Protein AF-A0A354BB85-F1 (afdb_monomer_lite)

Foldseek 3Di:
DDDDDDDDDDDDDDDDDPPDPDDDDDDDDDDDDDDDDDDDDDDDDDDDDDDDDDDDDDDDDDDDDDDDDPPPDDDDFFKWKWKAWQQFTQFIADSPDTDGQQADQHPDAFQQKWFWDDLQGGPDIFTWHHWDAPPVRGGTGIHRVFDAPDPVGDITMTISIPDDPPPKRKDWDDQQPVVVQVVVQVVCVVVVAHDNGWGWPTWIWIPPPPPPWIKIKTWTWDAPVPDDVDRDANTKTWIKIWTDDPPDIDIDTPDMDGD

Structure (mmCIF, N/CA/C/O backbone):
data_AF-A0A354BB85-F1
#
_entry.id   AF-A0A354BB85-F1
#
loop_
_atom_site.group_PDB
_atom_site.id
_atom_site.type_symbol
_atom_site.label_atom_id
_atom_site.label_alt_id
_atom_site.label_comp_id
_atom_site.label_asym_id
_atom_site.label_entity_id
_atom_site.label_seq_id
_atom_site.pdbx_PDB_ins_code
_atom_site.Cartn_x
_atom_site.Cartn_y
_atom_site.Cartn_z
_atom_site.occupancy
_atom_site.B_iso_or_equiv
_atom_site.auth_seq_id
_atom_site.auth_comp_id
_atom_site.auth_asym_id
_atom_site.auth_atom_id
_atom_site.pdbx_PDB_model_num
ATOM 1 N N . MET A 1 1 ? 35.545 40.202 39.729 1.00 35.06 1 MET A N 1
ATOM 2 C CA . MET A 1 1 ? 36.254 39.098 39.043 1.00 35.06 1 MET A CA 1
ATOM 3 C C . MET A 1 1 ? 35.224 37.993 38.850 1.00 35.06 1 MET A C 1
ATOM 5 O O . MET A 1 1 ? 34.720 37.558 39.867 1.00 35.06 1 MET A O 1
ATOM 9 N N . ASN A 1 2 ? 34.720 37.560 37.693 1.00 38.78 2 ASN A N 1
ATOM 10 C CA . ASN A 1 2 ? 34.918 37.749 36.244 1.00 38.78 2 ASN A CA 1
ATOM 11 C C . ASN A 1 2 ? 33.501 37.551 35.633 1.00 38.78 2 ASN A C 1
ATOM 13 O O . ASN A 1 2 ? 32.771 36.707 36.132 1.00 38.78 2 ASN A O 1
ATOM 17 N N . ARG A 1 3 ? 32.917 38.395 34.769 1.00 34.75 3 ARG A N 1
ATOM 18 C CA . ARG A 1 3 ? 33.207 38.691 33.348 1.00 34.75 3 ARG A CA 1
ATOM 19 C C . ARG A 1 3 ? 33.304 37.443 32.444 1.00 34.75 3 ARG A C 1
ATOM 21 O O . ARG A 1 3 ? 34.229 36.667 32.632 1.00 34.75 3 ARG A O 1
ATOM 28 N N . ILE A 1 4 ? 32.455 37.435 31.394 1.00 40.41 4 ILE A N 1
ATOM 29 C CA . ILE A 1 4 ? 32.511 36.660 30.120 1.00 40.41 4 ILE A CA 1
ATOM 30 C C . ILE A 1 4 ? 31.794 35.295 30.236 1.00 40.41 4 ILE A C 1
ATOM 32 O O . ILE A 1 4 ? 32.140 34.520 31.112 1.00 40.41 4 ILE A O 1
ATOM 36 N N . THR A 1 5 ? 30.683 35.001 29.536 1.00 44.94 5 THR A N 1
ATOM 37 C CA . THR A 1 5 ? 30.446 34.923 28.066 1.00 44.94 5 THR A CA 1
ATOM 38 C C . THR A 1 5 ? 28.916 35.029 27.828 1.00 44.94 5 THR A C 1
ATOM 40 O O . THR A 1 5 ? 28.182 34.271 28.445 1.00 44.94 5 THR A O 1
ATOM 43 N N . ARG A 1 6 ? 28.278 36.033 27.203 1.00 38.72 6 ARG A N 1
ATOM 44 C CA . ARG A 1 6 ? 28.301 36.615 25.841 1.00 38.72 6 ARG A CA 1
ATOM 45 C C . ARG A 1 6 ? 27.780 35.689 24.717 1.00 38.72 6 ARG A C 1
ATOM 47 O O . ARG A 1 6 ? 28.510 34.800 24.313 1.00 38.72 6 ARG A O 1
ATOM 54 N N . LEU A 1 7 ? 26.648 36.113 24.115 1.00 32.16 7 LEU A N 1
ATOM 55 C CA . LEU A 1 7 ? 26.296 36.013 22.676 1.00 32.16 7 LEU A CA 1
ATOM 56 C C . LEU A 1 7 ? 25.872 34.596 22.187 1.00 32.16 7 LEU A C 1
ATOM 58 O O . LEU A 1 7 ? 26.518 33.628 22.537 1.00 32.16 7 LEU A O 1
ATOM 62 N N . LEU A 1 8 ? 24.807 34.346 21.415 1.00 33.59 8 LEU A N 1
ATOM 63 C CA . LEU A 1 8 ? 24.173 35.068 20.306 1.00 33.59 8 LEU A CA 1
ATOM 64 C C . LEU A 1 8 ? 22.683 34.663 20.213 1.00 33.59 8 LEU A C 1
ATOM 66 O O . LEU A 1 8 ? 22.367 33.478 20.208 1.00 33.59 8 LEU A O 1
ATOM 70 N N . VAL A 1 9 ? 21.790 35.639 20.044 1.00 38.59 9 VAL A N 1
ATOM 71 C CA . VAL A 1 9 ? 20.479 35.438 19.410 1.00 38.59 9 VAL A CA 1
ATOM 72 C C . VAL A 1 9 ? 20.711 35.621 17.912 1.00 38.59 9 VAL A C 1
ATOM 74 O O . VAL A 1 9 ? 21.082 36.714 17.488 1.00 38.59 9 VAL A O 1
ATOM 77 N N . LEU A 1 10 ? 20.553 34.556 17.128 1.00 33.22 10 LEU A N 1
ATOM 78 C CA . LEU A 1 10 ? 20.581 34.601 15.666 1.00 33.22 10 LEU A CA 1
ATOM 79 C C . LEU A 1 10 ? 19.189 34.202 15.178 1.00 33.22 10 LEU A C 1
ATOM 81 O O . LEU A 1 10 ? 18.815 33.035 15.174 1.00 33.22 10 LEU A O 1
ATOM 85 N N . ILE A 1 11 ? 18.408 35.228 14.851 1.00 39.31 11 ILE A N 1
ATOM 86 C CA . ILE A 1 11 ? 17.180 35.122 14.073 1.00 39.31 11 ILE A CA 1
ATOM 87 C C . ILE A 1 11 ? 17.632 34.861 12.639 1.00 39.31 11 ILE A C 1
ATOM 89 O O . ILE A 1 11 ? 18.139 35.769 11.980 1.00 39.31 11 ILE A O 1
ATOM 93 N N . THR A 1 12 ? 17.481 33.629 12.170 1.00 36.62 12 THR A N 1
ATOM 94 C CA . THR A 1 12 ? 17.672 33.297 10.758 1.00 36.62 12 THR A CA 1
ATOM 95 C C . THR A 1 12 ? 16.293 33.146 10.136 1.00 36.62 12 THR A C 1
ATOM 97 O O . THR A 1 12 ? 15.597 32.161 10.362 1.00 36.62 12 THR A O 1
ATOM 100 N N . ALA A 1 13 ? 15.882 34.166 9.384 1.00 36.69 13 ALA A N 1
ATOM 101 C CA . ALA A 1 13 ? 14.760 34.074 8.466 1.00 36.69 13 ALA A CA 1
ATOM 102 C C . ALA A 1 13 ? 15.142 33.094 7.349 1.00 36.69 13 ALA A C 1
ATOM 104 O O . ALA A 1 13 ? 16.046 33.373 6.561 1.00 36.69 13 ALA A O 1
ATOM 105 N N . LEU A 1 14 ? 14.483 31.937 7.309 1.00 30.58 14 LEU A N 1
ATOM 106 C CA . LEU A 1 14 ? 14.607 30.985 6.214 1.00 30.58 14 LEU A CA 1
ATOM 107 C C . LEU A 1 14 ? 13.545 31.345 5.170 1.00 30.58 14 LEU A C 1
ATOM 109 O O . LEU A 1 14 ? 12.368 31.031 5.322 1.00 30.58 14 LEU A O 1
ATOM 113 N N . ALA A 1 15 ? 13.962 32.083 4.143 1.00 36.88 15 ALA A N 1
ATOM 114 C CA . ALA A 1 15 ? 13.154 32.312 2.956 1.00 36.88 15 ALA A CA 1
ATOM 115 C C . ALA A 1 15 ? 13.129 31.016 2.133 1.00 36.88 15 ALA A C 1
ATOM 117 O O . ALA A 1 15 ? 14.158 30.579 1.618 1.00 36.88 15 ALA A O 1
ATOM 118 N N . VAL A 1 16 ? 11.953 30.397 2.042 1.00 35.41 16 VAL A N 1
ATOM 119 C CA . VAL A 1 16 ? 11.686 29.258 1.161 1.00 35.41 16 VAL A CA 1
ATOM 120 C C . VAL A 1 16 ? 11.661 29.777 -0.277 1.00 35.41 16 VAL A C 1
ATOM 122 O O . VAL A 1 16 ? 10.725 30.458 -0.690 1.00 35.41 16 VAL A O 1
ATOM 125 N N . LEU A 1 17 ? 12.719 29.486 -1.031 1.00 36.84 17 LEU A N 1
ATOM 126 C CA . LEU A 1 17 ? 12.731 29.586 -2.487 1.00 36.84 17 LEU A CA 1
ATOM 127 C C . LEU A 1 17 ? 12.095 28.308 -3.038 1.00 36.84 17 LEU A C 1
ATOM 129 O O . LEU A 1 17 ? 12.739 27.265 -3.103 1.00 36.84 17 LEU A O 1
ATOM 133 N N . ALA A 1 18 ? 10.823 28.393 -3.416 1.00 38.19 18 ALA A N 1
ATOM 134 C CA . ALA A 1 18 ? 10.199 27.414 -4.291 1.00 38.19 18 ALA A CA 1
ATOM 135 C C . ALA A 1 18 ? 10.746 27.630 -5.711 1.00 38.19 18 ALA A C 1
ATOM 137 O O . ALA A 1 18 ? 10.302 28.528 -6.425 1.00 38.19 18 ALA A O 1
ATOM 138 N N . SER A 1 19 ? 11.743 26.843 -6.117 1.00 42.84 19 SER A N 1
ATOM 139 C CA . SER A 1 19 ? 12.089 26.697 -7.531 1.00 42.84 19 SER A CA 1
ATOM 140 C C . SER A 1 19 ? 11.165 25.646 -8.133 1.00 42.84 19 SER A C 1
ATOM 142 O O . SER A 1 19 ? 11.405 24.446 -8.014 1.00 42.84 19 SER A O 1
ATOM 144 N N . ALA A 1 20 ? 10.080 26.117 -8.740 1.00 35.91 20 ALA A N 1
ATOM 145 C CA . ALA A 1 20 ? 9.260 25.321 -9.632 1.00 35.91 20 ALA A CA 1
ATOM 146 C C . ALA A 1 20 ? 10.115 24.881 -10.830 1.00 35.91 20 ALA A C 1
ATOM 148 O O . ALA A 1 20 ? 10.635 25.723 -11.563 1.00 35.91 20 ALA A O 1
ATOM 149 N N . CYS A 1 21 ? 10.254 23.572 -11.037 1.00 42.91 21 CYS A N 1
ATOM 150 C CA . CYS A 1 21 ? 10.667 23.029 -12.325 1.00 42.91 21 CYS A CA 1
ATOM 151 C C . CYS A 1 21 ? 9.421 23.040 -13.227 1.00 42.91 21 CYS A C 1
ATOM 153 O O . CYS A 1 21 ? 8.739 22.035 -13.388 1.00 42.91 21 CYS A O 1
ATOM 155 N N . GLY A 1 22 ? 9.045 24.234 -13.691 1.00 32.56 22 GLY A N 1
ATOM 156 C CA . GLY A 1 22 ? 7.988 24.440 -14.676 1.00 32.56 22 GLY A CA 1
ATOM 157 C C . GLY A 1 22 ? 8.633 24.674 -16.033 1.00 32.56 22 GLY A C 1
ATOM 158 O O . GLY A 1 22 ? 9.234 25.726 -16.250 1.00 32.56 22 GLY A O 1
ATOM 159 N N . GLY A 1 23 ? 8.550 23.684 -16.921 1.00 32.47 23 GLY A N 1
ATOM 160 C CA . GLY A 1 23 ? 8.847 23.874 -18.337 1.00 32.47 23 GLY A CA 1
ATOM 161 C C . GLY A 1 23 ? 7.828 24.846 -18.923 1.00 32.47 23 GLY A C 1
ATOM 162 O O . GLY A 1 23 ? 6.628 24.642 -18.771 1.00 32.47 23 GLY A O 1
ATOM 163 N N . ALA A 1 24 ? 8.321 25.932 -19.511 1.00 35.44 24 ALA A N 1
ATOM 164 C CA . ALA A 1 24 ? 7.504 26.943 -20.157 1.00 35.44 24 ALA A CA 1
ATOM 165 C C . ALA A 1 24 ? 6.990 26.437 -21.511 1.00 35.44 24 ALA A C 1
ATOM 167 O O . ALA A 1 24 ? 7.766 25.936 -22.327 1.00 35.44 24 ALA A O 1
ATOM 168 N N . ASP A 1 25 ? 5.689 26.623 -21.718 1.00 42.34 25 ASP A N 1
ATOM 169 C CA . ASP A 1 25 ? 5.041 26.702 -23.021 1.00 42.34 25 ASP A CA 1
ATOM 170 C C . ASP A 1 25 ? 5.694 27.796 -23.880 1.00 42.34 25 ASP A C 1
ATOM 172 O O . ASP A 1 25 ? 6.038 28.861 -23.359 1.00 42.34 25 ASP A O 1
ATOM 176 N N . ASP A 1 26 ? 5.787 27.579 -25.197 1.00 36.28 26 ASP A N 1
ATOM 177 C CA . ASP A 1 26 ? 5.736 28.704 -26.129 1.00 36.28 26 ASP A CA 1
ATOM 178 C C . ASP A 1 26 ? 4.981 28.374 -27.429 1.00 36.28 26 ASP A C 1
ATOM 180 O O . ASP A 1 26 ? 5.063 27.284 -27.996 1.00 36.28 26 ASP A O 1
ATOM 184 N N . GLU A 1 27 ? 4.212 29.391 -27.795 1.00 35.22 27 GLU A N 1
ATOM 185 C CA . GLU A 1 27 ? 3.185 29.655 -28.802 1.00 35.22 27 GLU A CA 1
ATOM 186 C C . GLU A 1 27 ? 2.920 28.762 -30.033 1.00 35.22 27 GLU A C 1
ATOM 188 O O . GLU A 1 27 ? 3.777 28.402 -30.840 1.00 35.22 27 GLU A O 1
ATOM 193 N N . ALA A 1 28 ? 1.612 28.612 -30.270 1.00 34.69 28 ALA A N 1
ATOM 194 C CA . ALA A 1 28 ? 0.978 28.357 -31.558 1.00 34.69 28 ALA A CA 1
ATOM 195 C C . ALA A 1 28 ? 0.825 29.645 -32.396 1.00 34.69 28 ALA A C 1
ATOM 197 O O . ALA A 1 28 ? 0.457 30.678 -31.846 1.00 34.69 28 ALA A O 1
ATOM 198 N N . ALA A 1 29 ? 0.932 29.548 -33.731 1.00 31.11 29 ALA A N 1
ATOM 199 C CA . ALA A 1 29 ? 0.141 30.366 -34.667 1.00 31.11 29 ALA A CA 1
ATOM 200 C C . ALA A 1 29 ? 0.111 29.781 -36.103 1.00 31.11 29 ALA A C 1
ATOM 202 O O . ALA A 1 29 ? 1.151 29.647 -36.740 1.00 31.11 29 ALA A O 1
ATOM 203 N N . GLU A 1 30 ? -1.114 29.429 -36.537 1.00 32.22 30 GLU A N 1
ATOM 204 C CA . GLU A 1 30 ? -1.796 29.529 -37.859 1.00 32.22 30 GLU A CA 1
ATOM 205 C C . GLU A 1 30 ? -0.996 29.737 -39.167 1.00 32.22 30 GLU A C 1
ATOM 207 O O . GLU A 1 30 ? -0.004 30.449 -39.190 1.00 32.22 30 GLU A O 1
ATOM 212 N N . ALA A 1 31 ? -1.402 29.351 -40.388 1.00 32.06 31 ALA A N 1
ATOM 213 C CA . ALA A 1 31 ? -2.477 28.612 -41.100 1.00 32.06 31 ALA A CA 1
ATOM 214 C C . ALA A 1 31 ? -2.036 28.657 -42.618 1.00 32.06 31 ALA A C 1
ATOM 216 O O . ALA A 1 31 ? -0.908 29.101 -42.857 1.00 32.06 31 ALA A O 1
ATOM 217 N N . PRO A 1 32 ? -2.809 28.335 -43.694 1.00 41.41 32 PRO A N 1
ATOM 218 C CA . PRO A 1 32 ? -4.157 27.772 -43.821 1.00 41.41 32 PRO A CA 1
ATOM 219 C C . PRO A 1 32 ? -4.306 26.614 -44.851 1.00 41.41 32 PRO A C 1
ATOM 221 O O . PRO A 1 32 ? -3.377 26.194 -45.536 1.00 41.41 32 PRO A O 1
ATOM 224 N N . SER A 1 33 ? -5.547 26.122 -44.946 1.00 40.78 33 SER A N 1
ATOM 225 C CA . SER A 1 33 ? -6.087 25.116 -45.876 1.00 40.78 33 SER A CA 1
ATOM 226 C C . SER A 1 33 ? -6.190 25.562 -47.344 1.00 40.78 33 SER A C 1
ATOM 228 O O . SER A 1 33 ? -6.361 26.744 -47.615 1.00 40.78 33 SER A O 1
ATOM 230 N N . THR A 1 34 ? -6.229 24.594 -48.270 1.00 32.81 34 THR A N 1
ATOM 231 C CA . THR A 1 34 ? -7.061 24.554 -49.504 1.00 32.81 34 THR A CA 1
ATOM 232 C C . THR A 1 34 ? -7.075 23.097 -50.021 1.00 32.81 34 THR A C 1
ATOM 234 O O . THR A 1 34 ? -6.038 22.444 -49.996 1.00 32.81 34 THR A O 1
ATOM 237 N N . THR A 1 35 ? -8.249 22.463 -50.183 1.00 35.91 35 THR A N 1
ATOM 238 C CA . THR A 1 35 ? -8.997 22.282 -51.461 1.00 35.91 35 THR A CA 1
ATOM 239 C C . THR A 1 35 ? -8.254 21.312 -52.400 1.00 35.91 35 THR A C 1
ATOM 241 O O . THR A 1 35 ? -7.109 21.560 -52.733 1.00 35.91 35 THR A O 1
ATOM 244 N N . GLU A 1 36 ? -8.774 20.154 -52.821 1.00 36.69 36 GLU A N 1
ATOM 245 C CA . GLU A 1 36 ? -9.995 19.957 -53.611 1.00 36.69 36 GLU A CA 1
ATOM 246 C C . GLU A 1 36 ? -10.345 18.451 -53.698 1.00 36.69 36 GLU A C 1
ATOM 248 O O . GLU A 1 36 ? -9.457 17.598 -53.722 1.00 36.69 36 GLU A O 1
ATOM 253 N N . ALA A 1 37 ? -11.639 18.128 -53.778 1.00 42.62 37 ALA A N 1
ATOM 254 C CA . ALA A 1 37 ? -12.137 16.828 -54.234 1.00 42.62 37 ALA A CA 1
ATOM 255 C C . ALA A 1 37 ? -12.114 16.758 -55.775 1.00 42.62 37 ALA A C 1
ATOM 257 O O . ALA A 1 37 ? -12.089 17.796 -56.436 1.00 42.62 37 ALA A O 1
ATOM 258 N N . PRO A 1 38 ? -12.273 15.562 -56.365 1.00 44.50 38 PRO A N 1
ATOM 259 C CA . PRO A 1 38 ? -13.430 15.446 -57.249 1.00 44.50 38 PRO A CA 1
ATOM 260 C C . PRO A 1 38 ? -14.230 14.150 -57.070 1.00 44.50 38 PRO A C 1
ATOM 262 O O . PRO A 1 38 ? -13.738 13.106 -56.649 1.00 44.50 38 PRO A O 1
ATOM 265 N N . VAL A 1 39 ? -15.503 14.291 -57.423 1.00 38.19 39 VAL A N 1
ATOM 266 C CA . VAL A 1 39 ? -16.573 13.294 -57.529 1.00 38.19 39 VAL A CA 1
ATOM 267 C C . VAL A 1 39 ? -16.749 12.816 -58.979 1.00 38.19 39 VAL A C 1
ATOM 269 O O . VAL A 1 39 ? -16.285 13.486 -59.901 1.00 38.19 39 VAL A O 1
ATOM 272 N N . ALA A 1 40 ? -17.559 11.751 -59.111 1.00 36.69 40 ALA A N 1
ATOM 273 C CA . ALA A 1 40 ? -18.269 11.209 -60.288 1.00 36.69 40 ALA A CA 1
ATOM 274 C C . ALA A 1 40 ? -17.580 10.007 -60.971 1.00 36.69 40 ALA A C 1
ATOM 276 O O . ALA A 1 40 ? -16.368 10.007 -61.140 1.00 36.69 40 ALA A O 1
ATOM 277 N N . SER A 1 41 ? -18.262 8.957 -61.440 1.00 38.78 41 SER A N 1
ATOM 278 C CA . SER A 1 41 ? -19.679 8.552 -61.414 1.00 38.78 41 SER A CA 1
ATOM 279 C C . SER A 1 41 ? -19.785 7.112 -61.959 1.00 38.78 41 SER A C 1
ATOM 281 O O . SER A 1 41 ? -19.001 6.744 -62.828 1.00 38.78 41 SER A O 1
ATOM 283 N N . ASP A 1 42 ? -20.754 6.358 -61.431 1.00 39.53 42 ASP A N 1
ATOM 284 C CA . ASP A 1 42 ? -21.694 5.400 -62.057 1.00 39.53 42 ASP A CA 1
ATOM 285 C C . ASP A 1 42 ? -21.267 4.424 -63.177 1.00 39.53 42 ASP A C 1
ATOM 287 O O . ASP A 1 42 ? -20.810 4.836 -64.241 1.00 39.53 42 ASP A O 1
ATOM 291 N N . ALA A 1 43 ? -21.625 3.139 -63.004 1.00 38.16 43 ALA A N 1
ATOM 292 C CA . ALA A 1 43 ? -22.461 2.387 -63.959 1.00 38.16 43 ALA A CA 1
ATOM 293 C C . ALA A 1 43 ? -22.885 1.001 -63.416 1.00 38.16 43 ALA A C 1
ATOM 295 O O . ALA A 1 43 ? -22.051 0.210 -62.976 1.00 38.16 43 ALA A O 1
ATOM 296 N N . ASP A 1 44 ? -24.190 0.734 -63.510 1.00 40.81 44 ASP A N 1
ATOM 297 C CA . ASP A 1 44 ? -24.895 -0.536 -63.298 1.00 40.81 44 ASP A CA 1
ATOM 298 C C . ASP A 1 44 ? -24.453 -1.681 -64.233 1.00 40.81 44 ASP A C 1
ATOM 300 O O . ASP A 1 44 ? -23.967 -1.458 -65.344 1.00 40.81 44 ASP A O 1
ATOM 304 N N . GLY A 1 45 ? -24.737 -2.923 -63.820 1.00 34.59 45 GLY A N 1
ATOM 305 C CA . GLY A 1 45 ? -24.685 -4.108 -64.679 1.00 34.59 45 GLY A CA 1
ATOM 306 C C . GLY A 1 45 ? -25.338 -5.334 -64.033 1.00 34.59 45 GLY A C 1
ATOM 307 O O . GLY A 1 45 ? -24.774 -5.933 -63.123 1.00 34.59 45 GLY A O 1
ATOM 308 N N . ASP A 1 46 ? -26.530 -5.670 -64.525 1.00 35.41 46 ASP A N 1
ATOM 309 C CA . ASP A 1 46 ? -27.445 -6.738 -64.109 1.00 35.41 46 ASP A CA 1
ATOM 310 C C . ASP A 1 46 ? -26.899 -8.184 -64.142 1.00 35.41 46 ASP A C 1
ATOM 312 O O . ASP A 1 46 ? -26.122 -8.558 -65.016 1.00 35.41 46 ASP A O 1
ATOM 316 N N . GLY A 1 47 ? -27.419 -9.000 -63.211 1.00 34.66 47 GLY A N 1
ATOM 317 C CA . GLY A 1 47 ? -28.168 -10.250 -63.456 1.00 34.66 47 GLY A CA 1
ATOM 318 C C . GLY A 1 47 ? -27.572 -11.404 -64.284 1.00 34.66 47 GLY A C 1
ATOM 319 O O . GLY A 1 47 ? -27.315 -11.260 -65.471 1.00 34.66 47 GLY A O 1
ATOM 320 N N . GLU A 1 48 ? -27.522 -12.604 -63.677 1.00 35.50 48 GLU A N 1
ATOM 321 C CA . GLU A 1 48 ? -28.287 -13.817 -64.082 1.00 35.50 48 GLU A CA 1
ATOM 322 C C . GLU A 1 48 ? -27.581 -15.138 -63.654 1.00 35.50 48 GLU A C 1
ATOM 324 O O . GLU A 1 48 ? -26.439 -15.408 -64.009 1.00 35.50 48 GLU A O 1
ATOM 329 N N . SER A 1 49 ? -28.327 -15.938 -62.876 1.00 42.62 49 SER A N 1
ATOM 330 C CA . SER A 1 49 ? -28.390 -17.405 -62.662 1.00 42.62 49 SER A CA 1
ATOM 331 C C . SER A 1 49 ? -27.281 -18.375 -63.132 1.00 42.62 49 SER A C 1
ATOM 333 O O . SER A 1 49 ? -26.922 -18.404 -64.302 1.00 42.62 49 SER A O 1
ATOM 335 N N . ALA A 1 50 ? -26.937 -19.370 -62.291 1.00 34.47 50 ALA A N 1
ATOM 336 C CA . ALA A 1 50 ? -27.503 -20.741 -62.341 1.00 34.47 50 ALA A CA 1
ATOM 337 C C . ALA A 1 50 ? -26.707 -21.776 -61.499 1.00 34.47 50 ALA A C 1
ATOM 339 O O . ALA A 1 50 ? -25.585 -21.541 -61.067 1.00 34.47 50 ALA A O 1
ATOM 340 N N . GLU A 1 51 ? -27.376 -22.905 -61.259 1.00 38.22 51 GLU A N 1
ATOM 341 C CA . GLU A 1 51 ? -27.252 -23.947 -60.229 1.00 38.22 51 GLU A CA 1
ATOM 342 C C . GLU A 1 51 ? -26.031 -24.901 -60.215 1.00 38.22 51 GLU A C 1
ATOM 344 O O . GLU A 1 51 ? -25.300 -25.056 -61.191 1.00 38.22 51 GLU A O 1
ATOM 349 N N . THR A 1 52 ? -26.058 -25.739 -59.158 1.00 35.31 52 THR A N 1
ATOM 350 C CA . THR A 1 52 ? -25.613 -27.154 -59.029 1.00 35.31 52 THR A CA 1
ATOM 351 C C . THR A 1 52 ? -24.173 -27.312 -58.528 1.00 35.31 52 THR A C 1
ATOM 353 O O . THR A 1 52 ? -23.243 -26.827 -59.149 1.00 35.31 52 THR A O 1
ATOM 356 N N . GLY A 1 53 ? -23.860 -27.930 -57.387 1.00 36.91 53 GLY A N 1
ATOM 357 C CA . GLY A 1 53 ? -24.504 -29.023 -56.665 1.00 36.91 53 GLY A CA 1
ATOM 358 C C . GLY A 1 53 ? -23.563 -30.226 -56.727 1.00 36.91 53 GLY A C 1
ATOM 359 O O . GLY A 1 53 ? -23.461 -30.821 -57.786 1.00 36.91 53 GLY A O 1
ATOM 360 N N . ASP A 1 54 ? -22.868 -30.548 -55.629 1.00 41.62 54 ASP A N 1
ATOM 361 C CA . ASP A 1 54 ? -22.541 -31.934 -55.271 1.00 41.62 54 ASP A CA 1
ATOM 362 C C . ASP A 1 54 ? -22.004 -32.068 -53.835 1.00 41.62 54 ASP A C 1
ATOM 364 O O . ASP A 1 54 ? -21.423 -31.153 -53.252 1.00 41.62 54 ASP A O 1
ATOM 368 N N . ALA A 1 55 ? -22.322 -33.226 -53.262 1.00 44.81 55 ALA A N 1
ATOM 369 C CA . ALA A 1 55 ? -22.401 -33.569 -51.846 1.00 44.81 55 ALA A CA 1
ATOM 370 C C . ALA A 1 55 ? -21.065 -34.109 -51.249 1.00 44.81 55 ALA A C 1
ATOM 372 O O . ALA A 1 55 ? -20.067 -34.218 -51.961 1.00 44.81 55 ALA A O 1
ATOM 373 N N . PRO A 1 56 ? -21.009 -34.448 -49.940 1.00 50.41 56 PRO A N 1
ATOM 374 C CA . PRO A 1 56 ? -19.769 -34.643 -49.191 1.00 50.41 56 PRO A CA 1
ATOM 375 C C . PRO A 1 56 ? -19.264 -36.092 -49.240 1.00 50.41 56 PRO A C 1
ATOM 377 O O . PRO A 1 56 ? -20.040 -37.040 -49.141 1.00 50.41 56 PRO A O 1
ATOM 380 N N . THR A 1 57 ? -17.944 -36.280 -49.263 1.00 43.41 57 THR A N 1
ATOM 381 C CA . THR A 1 57 ? -17.311 -37.575 -48.962 1.00 43.41 57 THR A CA 1
ATOM 382 C C . THR A 1 57 ? -16.518 -37.493 -47.666 1.00 43.41 57 THR A C 1
ATOM 384 O O . THR A 1 57 ? -15.395 -36.997 -47.621 1.00 43.41 57 THR A O 1
ATOM 387 N N . THR A 1 58 ? -17.128 -38.013 -46.602 1.00 49.97 58 THR A N 1
ATOM 388 C CA . THR A 1 58 ? -16.488 -38.350 -45.330 1.00 49.97 58 THR A CA 1
ATOM 389 C C . THR A 1 58 ? -15.611 -39.589 -45.518 1.00 49.97 58 THR A C 1
ATOM 391 O O . THR A 1 58 ? -16.116 -40.671 -45.806 1.00 49.97 58 THR A O 1
ATOM 394 N N . SER A 1 59 ? -14.302 -39.443 -45.312 1.00 56.03 59 SER A N 1
ATOM 395 C CA . SER A 1 59 ? -13.362 -40.556 -45.158 1.00 56.03 59 SER A CA 1
ATOM 396 C C . SER A 1 59 ? -12.803 -40.504 -43.739 1.00 56.03 59 SER A C 1
ATOM 398 O O . SER A 1 59 ? -11.982 -39.647 -43.423 1.00 56.03 59 SER A O 1
ATOM 400 N N . ALA A 1 60 ? -13.284 -41.388 -42.865 1.00 48.84 60 ALA A N 1
ATOM 401 C CA . ALA A 1 60 ? -12.777 -41.520 -41.505 1.00 48.84 60 ALA A CA 1
ATOM 402 C C . ALA A 1 60 ? -11.406 -42.218 -41.523 1.00 48.84 60 ALA A C 1
ATOM 404 O O . ALA A 1 60 ? -11.295 -43.371 -41.939 1.00 48.84 60 ALA A O 1
ATOM 405 N N . ALA A 1 61 ? -10.368 -41.511 -41.077 1.00 51.25 61 ALA A N 1
ATOM 406 C CA . ALA A 1 61 ? -9.058 -42.080 -40.772 1.00 51.25 61 ALA A CA 1
ATOM 407 C C . ALA A 1 61 ? -9.052 -42.650 -39.336 1.00 51.25 61 ALA A C 1
ATOM 409 O O . ALA A 1 61 ? -9.751 -42.111 -38.474 1.00 51.25 61 ALA A O 1
ATOM 410 N N . PRO A 1 62 ? -8.294 -43.724 -39.046 1.00 51.06 62 PRO A N 1
ATOM 411 C CA . PRO A 1 62 ? -8.213 -44.281 -37.700 1.00 51.06 62 PRO A CA 1
ATOM 412 C C . PRO A 1 62 ? -7.443 -43.337 -36.768 1.00 51.06 62 PRO A C 1
ATOM 414 O O . PRO A 1 62 ? -6.295 -42.985 -37.032 1.00 51.06 62 PRO A O 1
ATOM 417 N N . THR A 1 63 ? -8.071 -42.943 -35.662 1.00 43.19 63 THR A N 1
ATOM 418 C CA . THR A 1 63 ? -7.437 -42.150 -34.606 1.00 43.19 63 THR A CA 1
ATOM 419 C C . THR A 1 63 ? -6.501 -43.043 -33.794 1.00 43.19 63 THR A C 1
ATOM 421 O O . THR A 1 63 ? -6.950 -43.873 -33.005 1.00 43.19 63 THR A O 1
ATOM 424 N N . THR A 1 64 ? -5.192 -42.882 -33.980 1.00 51.34 64 THR A N 1
ATOM 425 C CA . THR A 1 64 ? -4.188 -43.391 -33.039 1.00 51.34 64 THR A CA 1
ATOM 426 C C . THR A 1 64 ? -4.286 -42.565 -31.760 1.00 51.34 64 THR A C 1
ATOM 428 O O . THR A 1 64 ? -3.985 -41.375 -31.762 1.00 51.34 64 THR A O 1
ATOM 431 N N . THR A 1 65 ? -4.736 -43.179 -30.668 1.00 58.78 65 THR A N 1
ATOM 432 C CA . THR A 1 65 ? -4.657 -42.589 -29.329 1.00 58.78 65 THR A CA 1
ATOM 433 C C . THR A 1 65 ? -3.195 -42.581 -28.888 1.00 58.78 65 THR A C 1
ATOM 435 O O . THR A 1 65 ? -2.672 -43.604 -28.447 1.00 58.78 65 THR A O 1
ATOM 438 N N . GLU A 1 66 ? -2.521 -41.440 -29.033 1.00 58.16 66 GLU A N 1
ATOM 439 C CA . GLU A 1 66 ? -1.266 -41.182 -28.328 1.00 58.16 66 GLU A CA 1
ATOM 440 C C . GLU A 1 66 ? -1.543 -41.094 -26.823 1.00 58.16 66 GLU A C 1
ATOM 442 O O . GLU A 1 66 ? -2.468 -40.413 -26.373 1.00 58.16 66 GLU A O 1
ATOM 447 N N . ALA A 1 67 ? -0.753 -41.828 -26.040 1.00 61.75 67 ALA A N 1
ATOM 448 C CA . ALA A 1 67 ? -0.742 -41.702 -24.592 1.00 61.75 67 ALA A CA 1
ATOM 449 C C . ALA A 1 67 ? -0.293 -40.277 -24.213 1.00 61.75 67 ALA A C 1
ATOM 451 O O . ALA A 1 67 ? 0.651 -39.773 -24.828 1.00 61.75 67 ALA A O 1
ATOM 452 N N . PRO A 1 68 ? -0.923 -39.620 -23.222 1.00 55.22 68 PRO A N 1
ATOM 453 C CA . PRO A 1 68 ? -0.541 -38.269 -22.839 1.00 55.22 68 PRO A CA 1
ATOM 454 C C . PRO A 1 68 ? 0.908 -38.265 -22.349 1.00 55.22 68 PRO A C 1
ATOM 456 O O . PRO A 1 68 ? 1.259 -38.943 -21.381 1.00 55.22 68 PRO A O 1
ATOM 459 N N . ALA A 1 69 ? 1.750 -37.507 -23.048 1.00 56.19 69 ALA A N 1
ATOM 460 C CA . ALA A 1 69 ? 3.094 -37.206 -22.600 1.00 56.19 69 ALA A CA 1
ATOM 461 C C . ALA A 1 69 ? 2.995 -36.463 -21.264 1.00 56.19 69 ALA A C 1
ATOM 463 O O . ALA A 1 69 ? 2.371 -35.408 -21.170 1.00 56.19 69 ALA A O 1
ATOM 464 N N . THR A 1 70 ? 3.603 -37.017 -20.219 1.00 49.56 70 THR A N 1
ATOM 465 C CA . THR A 1 70 ? 3.831 -36.290 -18.973 1.00 49.56 70 THR A CA 1
ATOM 466 C C . THR A 1 70 ? 4.855 -35.202 -19.260 1.00 49.56 70 THR A C 1
ATOM 468 O O . THR A 1 70 ? 6.053 -35.474 -19.344 1.00 49.56 70 THR A O 1
ATOM 471 N N . THR A 1 71 ? 4.385 -33.976 -19.467 1.00 50.19 71 THR A N 1
ATOM 472 C CA . THR A 1 71 ? 5.246 -32.800 -19.511 1.00 50.19 71 THR A CA 1
ATOM 473 C C . THR A 1 71 ? 5.780 -32.581 -18.099 1.00 50.19 71 THR A C 1
ATOM 475 O O . THR A 1 71 ? 5.053 -32.145 -17.210 1.00 50.19 71 THR A O 1
ATOM 478 N N . THR A 1 72 ? 7.040 -32.942 -17.864 1.00 58.06 72 THR A N 1
ATOM 479 C CA . THR A 1 72 ? 7.772 -32.467 -16.688 1.00 58.06 72 THR A CA 1
ATOM 480 C C . THR A 1 72 ? 8.021 -30.983 -16.911 1.00 58.06 72 THR A C 1
ATOM 482 O O . THR A 1 72 ? 8.923 -30.615 -17.661 1.00 58.06 72 THR A O 1
ATOM 485 N N . THR A 1 73 ? 7.170 -30.142 -16.332 1.00 60.88 73 THR A N 1
ATOM 486 C CA . THR A 1 73 ? 7.350 -28.692 -16.343 1.00 60.88 73 THR A CA 1
ATOM 487 C C . THR A 1 73 ? 8.618 -28.373 -15.559 1.00 60.88 73 THR A C 1
ATOM 489 O O . THR A 1 73 ? 8.717 -28.689 -14.372 1.00 60.88 73 THR A O 1
ATOM 492 N N . GLU A 1 74 ? 9.610 -27.808 -16.240 1.00 54.41 74 GLU A N 1
ATOM 493 C CA . GLU A 1 74 ? 10.774 -27.208 -15.596 1.00 54.41 74 GLU A CA 1
ATOM 494 C C . GLU A 1 74 ? 10.284 -26.170 -14.571 1.00 54.41 74 GLU A C 1
ATOM 496 O O . GLU A 1 74 ? 9.355 -25.415 -14.885 1.00 54.41 74 GLU A O 1
ATOM 501 N N . PRO A 1 75 ? 10.823 -26.151 -13.337 1.00 63.53 75 PRO A N 1
ATOM 502 C CA . PRO A 1 75 ? 10.456 -25.128 -12.367 1.00 63.53 75 PRO A CA 1
ATOM 503 C C . PRO A 1 75 ? 10.709 -23.738 -12.969 1.00 63.53 75 PRO A C 1
ATOM 505 O O . PRO A 1 75 ? 11.717 -23.553 -13.655 1.00 63.53 75 PRO A O 1
ATOM 508 N N . PRO A 1 76 ? 9.800 -22.770 -12.753 1.00 65.69 76 PRO A N 1
ATOM 509 C CA . PRO A 1 76 ? 9.927 -21.453 -13.356 1.00 65.69 76 PRO A CA 1
ATOM 510 C C . PRO A 1 76 ? 11.263 -20.806 -12.957 1.00 65.69 76 PRO A C 1
ATOM 512 O O . PRO A 1 76 ? 11.734 -21.021 -11.834 1.00 65.69 76 PRO A O 1
ATOM 515 N N . PRO A 1 77 ? 11.884 -20.022 -13.859 1.00 65.25 77 PRO A N 1
ATOM 516 C CA . PRO A 1 77 ? 13.109 -19.304 -13.536 1.00 65.25 77 PRO A CA 1
ATOM 517 C C . PRO A 1 77 ? 12.876 -18.394 -12.322 1.00 65.25 77 PRO A C 1
ATOM 519 O O . PRO A 1 77 ? 11.758 -17.905 -12.122 1.00 65.25 77 PRO A O 1
ATOM 522 N N . PRO A 1 78 ? 13.909 -18.157 -11.498 1.00 68.81 78 PRO A N 1
ATOM 523 C CA . PRO A 1 78 ? 13.745 -17.358 -10.300 1.00 68.81 78 PRO A CA 1
ATOM 524 C C . PRO A 1 78 ? 13.388 -15.907 -10.662 1.00 68.81 78 PRO A C 1
ATOM 526 O O . PRO A 1 78 ? 13.829 -15.361 -11.679 1.00 68.81 78 PRO A O 1
ATOM 529 N N . ALA A 1 79 ? 12.552 -15.292 -9.825 1.00 81.81 79 ALA A N 1
ATOM 530 C CA . ALA A 1 79 ? 12.041 -13.943 -10.039 1.00 81.81 79 ALA A CA 1
ATOM 531 C C . ALA A 1 79 ? 13.180 -12.907 -10.032 1.00 81.81 79 ALA A C 1
ATOM 533 O O . ALA A 1 79 ? 14.016 -12.907 -9.130 1.00 81.81 79 ALA A O 1
ATOM 534 N N . ASN A 1 80 ? 13.190 -12.023 -11.032 1.00 90.69 80 ASN A N 1
ATOM 535 C CA . ASN A 1 80 ? 14.147 -10.926 -11.182 1.00 90.69 80 ASN A CA 1
ATOM 536 C C . ASN A 1 80 ? 13.425 -9.680 -11.699 1.00 90.69 80 ASN A C 1
ATOM 538 O O . ASN A 1 80 ? 12.727 -9.780 -12.710 1.00 90.69 80 ASN A O 1
ATOM 542 N N . GLY A 1 81 ? 13.542 -8.535 -11.023 1.00 93.81 81 GLY A N 1
ATOM 543 C CA . GLY A 1 81 ? 12.863 -7.302 -11.444 1.00 93.81 81 GLY A CA 1
ATOM 544 C C . GLY A 1 81 ? 12.893 -6.181 -10.410 1.00 93.81 81 GLY A C 1
ATOM 545 O O . GLY A 1 81 ? 13.150 -6.410 -9.232 1.00 93.81 81 GLY A O 1
ATOM 546 N N . VAL A 1 82 ? 12.619 -4.959 -10.854 1.00 95.75 82 VAL A N 1
ATOM 547 C CA . VAL A 1 82 ? 12.628 -3.736 -10.040 1.00 95.75 82 VAL A CA 1
ATOM 548 C C . VAL A 1 82 ? 11.196 -3.324 -9.706 1.00 95.75 82 VAL A C 1
ATOM 550 O O . VAL A 1 82 ? 10.305 -3.442 -10.547 1.00 95.75 82 VAL A O 1
ATOM 553 N N . LEU A 1 83 ? 10.990 -2.859 -8.472 1.00 95.94 83 LEU A N 1
ATOM 554 C CA . LEU A 1 83 ? 9.720 -2.367 -7.941 1.00 95.94 83 LEU A CA 1
ATOM 555 C C . LEU A 1 83 ? 9.788 -0.840 -7.821 1.00 95.94 83 LEU A C 1
ATOM 557 O O . LEU A 1 83 ? 10.681 -0.313 -7.153 1.00 95.94 83 LEU A O 1
ATOM 561 N N . VAL A 1 84 ? 8.852 -0.130 -8.447 1.00 95.44 84 VAL A N 1
ATOM 562 C CA . VAL A 1 84 ? 8.853 1.338 -8.545 1.00 95.44 84 VAL A CA 1
ATOM 563 C C . VAL A 1 84 ? 7.496 1.893 -8.119 1.00 95.44 84 VAL A C 1
ATOM 565 O O . VAL A 1 84 ? 6.467 1.450 -8.619 1.00 95.44 84 VAL A O 1
ATOM 568 N N . ALA A 1 85 ? 7.495 2.863 -7.211 1.00 92.31 85 ALA A N 1
ATOM 569 C CA . ALA A 1 85 ? 6.337 3.676 -6.841 1.00 92.31 85 ALA A CA 1
ATOM 570 C C . ALA A 1 85 ? 6.497 5.109 -7.376 1.00 92.31 85 ALA A C 1
ATOM 572 O O . ALA A 1 85 ? 7.539 5.458 -7.936 1.00 92.31 85 ALA A O 1
ATOM 573 N N . SER A 1 86 ? 5.490 5.960 -7.168 1.00 87.31 86 SER A N 1
ATOM 574 C CA . SER A 1 86 ? 5.541 7.389 -7.516 1.00 87.31 86 SER A CA 1
ATOM 575 C C . SER A 1 86 ? 6.717 8.128 -6.876 1.00 87.31 86 SER A C 1
ATOM 577 O O . SER A 1 86 ? 7.254 9.065 -7.459 1.00 87.31 86 SER A O 1
ATOM 579 N N . GLU A 1 87 ? 7.151 7.703 -5.690 1.00 81.19 87 GLU A N 1
ATOM 580 C CA . GLU A 1 87 ? 8.259 8.312 -4.950 1.00 81.19 87 GLU A CA 1
ATOM 581 C C . GLU A 1 87 ? 9.634 7.736 -5.340 1.00 81.19 87 GLU A C 1
ATOM 583 O O . GLU A 1 87 ? 10.660 8.179 -4.817 1.00 81.19 87 GLU A O 1
ATOM 588 N N . GLY A 1 88 ? 9.676 6.774 -6.269 1.00 88.94 88 GLY A N 1
ATOM 589 C CA . GLY A 1 88 ? 10.895 6.166 -6.795 1.00 88.94 88 GLY A CA 1
ATOM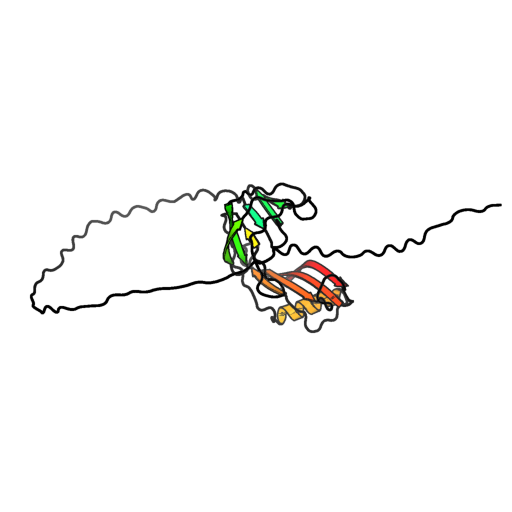 590 C C . GLY A 1 88 ? 10.977 4.657 -6.575 1.00 88.94 88 GLY A C 1
ATOM 591 O O . GLY A 1 88 ? 9.978 3.962 -6.394 1.00 88.94 88 GLY A O 1
ATOM 592 N N . VAL A 1 89 ? 12.197 4.118 -6.616 1.00 93.94 89 VAL A N 1
ATOM 593 C CA . VAL A 1 89 ? 12.426 2.673 -6.488 1.00 93.94 89 VAL A CA 1
ATOM 594 C C . VAL A 1 89 ? 12.170 2.232 -5.048 1.00 93.94 89 VAL A C 1
ATOM 596 O O . VAL A 1 89 ? 12.806 2.743 -4.129 1.00 93.94 89 VAL A O 1
ATOM 599 N N . LEU A 1 90 ? 11.287 1.250 -4.855 1.00 92.94 90 LEU A N 1
ATOM 600 C CA . LEU A 1 90 ? 11.022 0.616 -3.557 1.00 92.94 90 LEU A CA 1
ATOM 601 C C . LEU A 1 90 ? 12.087 -0.436 -3.215 1.00 92.94 90 LEU A C 1
ATOM 603 O O . LEU A 1 90 ? 12.471 -0.603 -2.060 1.00 92.94 90 LEU A O 1
ATOM 607 N N . GLY A 1 91 ? 12.565 -1.143 -4.237 1.00 94.25 91 GLY A N 1
ATOM 608 C CA . GLY A 1 91 ? 13.521 -2.236 -4.117 1.00 94.25 91 GLY A CA 1
ATOM 609 C C . GLY A 1 91 ? 13.585 -3.061 -5.397 1.00 94.25 91 GLY A C 1
ATOM 610 O O . GLY A 1 91 ? 13.027 -2.683 -6.430 1.00 94.25 91 GLY A O 1
ATOM 611 N N . TRP A 1 92 ? 14.262 -4.201 -5.342 1.00 94.38 92 TRP A N 1
ATOM 612 C CA . TRP A 1 92 ? 14.350 -5.125 -6.472 1.00 94.38 92 TRP A CA 1
ATOM 613 C C . TRP A 1 92 ? 14.498 -6.566 -6.003 1.00 94.38 92 TRP A C 1
ATOM 615 O O . TRP A 1 92 ? 15.026 -6.842 -4.929 1.00 94.38 92 TRP A O 1
ATOM 625 N N . VAL A 1 93 ? 14.030 -7.492 -6.828 1.00 93.69 93 VAL A N 1
ATOM 626 C CA . VAL A 1 93 ? 14.162 -8.929 -6.621 1.00 93.69 93 VAL A CA 1
ATOM 627 C C . VAL A 1 93 ? 15.312 -9.432 -7.489 1.00 93.69 93 VAL A C 1
ATOM 629 O O . VAL A 1 93 ? 15.326 -9.153 -8.689 1.00 93.69 93 VAL A O 1
ATOM 632 N N . VAL A 1 94 ? 16.263 -10.162 -6.899 1.00 90.81 94 VAL A N 1
ATOM 633 C CA . VAL A 1 94 ? 17.286 -10.934 -7.629 1.00 90.81 94 VAL A CA 1
ATOM 634 C C . VAL A 1 94 ? 17.238 -12.371 -7.157 1.00 90.81 94 VAL A C 1
ATOM 636 O O . VAL A 1 94 ? 17.332 -12.628 -5.958 1.00 90.81 94 VAL A O 1
ATOM 639 N N . ASP A 1 95 ? 17.080 -13.300 -8.092 1.00 89.94 95 ASP A N 1
ATOM 640 C CA . ASP A 1 95 ? 16.969 -14.732 -7.817 1.00 89.94 95 ASP A CA 1
ATOM 641 C C . ASP A 1 95 ? 15.950 -15.073 -6.703 1.00 89.94 95 ASP A C 1
ATOM 643 O O . ASP A 1 95 ? 16.175 -15.939 -5.856 1.00 89.94 95 ASP A O 1
ATOM 647 N N . GLY A 1 96 ? 14.814 -14.365 -6.686 1.00 88.25 96 GLY A N 1
ATOM 648 C CA . GLY A 1 96 ? 13.756 -14.520 -5.679 1.00 88.25 96 GLY A CA 1
ATOM 649 C C . GLY A 1 96 ? 14.008 -13.827 -4.333 1.00 88.25 96 GLY A C 1
ATOM 650 O O . GLY A 1 96 ? 13.166 -13.917 -3.443 1.00 88.25 96 GLY A O 1
ATOM 651 N N . VAL A 1 97 ? 15.126 -13.117 -4.166 1.00 90.44 97 VAL A N 1
ATOM 652 C CA . VAL A 1 97 ? 15.457 -12.370 -2.943 1.00 90.44 97 VAL A CA 1
ATOM 653 C C . VAL A 1 97 ? 15.154 -10.887 -3.132 1.00 90.44 97 VAL A C 1
ATOM 655 O O . VAL A 1 97 ? 15.666 -10.273 -4.063 1.00 90.44 97 VAL A O 1
ATOM 658 N N . LEU A 1 98 ? 14.352 -10.304 -2.235 1.00 92.00 98 LEU A N 1
ATOM 659 C CA . LEU A 1 98 ? 14.052 -8.870 -2.217 1.00 92.00 98 LEU A CA 1
ATOM 660 C C . LEU A 1 98 ? 15.176 -8.074 -1.534 1.00 92.00 98 LEU A C 1
ATOM 662 O O . LEU A 1 98 ? 15.555 -8.364 -0.400 1.00 92.00 98 LEU A O 1
ATOM 666 N N . PHE A 1 99 ? 15.647 -7.029 -2.206 1.00 91.31 99 PHE A N 1
ATOM 667 C CA . PHE A 1 99 ? 16.613 -6.051 -1.714 1.00 91.31 99 PHE A CA 1
ATOM 668 C C . PHE A 1 99 ? 15.941 -4.685 -1.550 1.00 91.31 99 PHE A C 1
ATOM 670 O O . PHE A 1 99 ? 15.182 -4.254 -2.422 1.00 91.31 99 PHE A O 1
ATOM 677 N N . ALA A 1 100 ? 16.236 -4.007 -0.440 1.00 90.19 100 ALA A N 1
ATOM 678 C CA . ALA A 1 100 ? 15.775 -2.648 -0.173 1.00 90.19 100 ALA A CA 1
ATOM 679 C C . ALA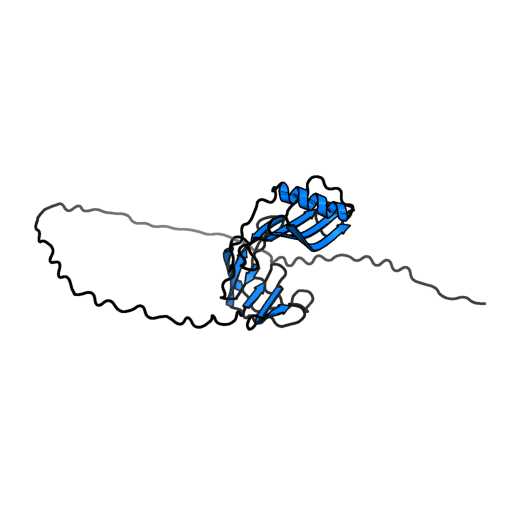 A 1 100 ? 16.537 -1.609 -1.018 1.00 90.19 100 ALA A C 1
ATOM 681 O O . ALA A 1 100 ? 17.629 -1.866 -1.522 1.00 90.19 100 ALA A O 1
ATOM 682 N N . ASN A 1 101 ? 15.973 -0.408 -1.137 1.00 87.00 101 ASN A N 1
ATOM 683 C CA . ASN A 1 101 ? 16.534 0.717 -1.893 1.00 87.00 101 ASN A CA 1
ATOM 684 C C . ASN A 1 101 ? 17.562 1.568 -1.108 1.00 87.00 101 ASN A C 1
ATOM 686 O O . ASN A 1 101 ? 17.794 2.728 -1.451 1.00 87.00 101 ASN A O 1
ATOM 690 N N . ASP A 1 102 ? 18.159 1.025 -0.047 1.00 78.69 102 ASP A N 1
ATOM 691 C CA . ASP A 1 102 ? 18.812 1.783 1.027 1.00 78.69 102 ASP A CA 1
ATOM 692 C C . ASP A 1 102 ? 20.221 2.318 0.715 1.00 78.69 102 ASP A C 1
ATOM 694 O O . ASP A 1 102 ? 20.702 3.158 1.473 1.00 78.69 102 ASP A O 1
ATOM 698 N N . ASN A 1 103 ? 20.868 1.878 -0.374 1.00 66.31 103 ASN A N 1
ATOM 699 C CA . ASN A 1 103 ? 21.966 2.546 -1.105 1.00 66.31 103 ASN A CA 1
ATOM 700 C C . ASN A 1 103 ? 22.508 1.591 -2.192 1.00 66.31 103 ASN A C 1
ATOM 702 O O . ASN A 1 103 ? 23.453 0.832 -1.961 1.00 66.31 103 ASN A O 1
ATOM 706 N N . GLY A 1 104 ? 21.938 1.628 -3.398 1.00 73.38 104 GLY A N 1
ATOM 707 C CA . GLY A 1 104 ? 22.364 0.764 -4.500 1.00 73.38 104 GLY A CA 1
ATOM 708 C C . GLY A 1 104 ? 21.971 1.297 -5.873 1.00 73.38 104 GLY A C 1
ATOM 709 O O . GLY A 1 104 ? 21.148 2.201 -5.996 1.00 73.38 104 GLY A O 1
ATOM 710 N N . VAL A 1 105 ? 22.577 0.728 -6.914 1.00 81.12 105 VAL A N 1
ATOM 711 C CA . VAL A 1 105 ? 22.152 0.957 -8.298 1.00 81.12 105 VAL A CA 1
ATOM 712 C C . VAL A 1 105 ? 21.054 -0.053 -8.590 1.00 81.12 105 VAL A C 1
ATOM 714 O O . VAL A 1 105 ? 21.314 -1.256 -8.563 1.00 81.12 105 VAL A O 1
ATOM 717 N N . ALA A 1 106 ? 19.837 0.430 -8.842 1.00 88.38 106 ALA A N 1
ATOM 718 C CA . ALA A 1 106 ? 18.748 -0.440 -9.263 1.00 88.38 106 ALA A CA 1
ATOM 719 C C . ALA A 1 106 ? 19.176 -1.201 -10.535 1.00 88.38 106 ALA A C 1
ATOM 721 O O . ALA A 1 106 ? 19.700 -0.567 -11.457 1.00 88.38 106 ALA A O 1
ATOM 722 N N . PRO A 1 107 ? 18.985 -2.532 -10.607 1.00 91.44 107 PRO A N 1
ATOM 723 C CA . PRO A 1 107 ? 19.351 -3.336 -11.771 1.00 91.44 107 PRO A CA 1
ATOM 724 C C . PRO A 1 107 ? 18.326 -3.146 -12.900 1.00 91.44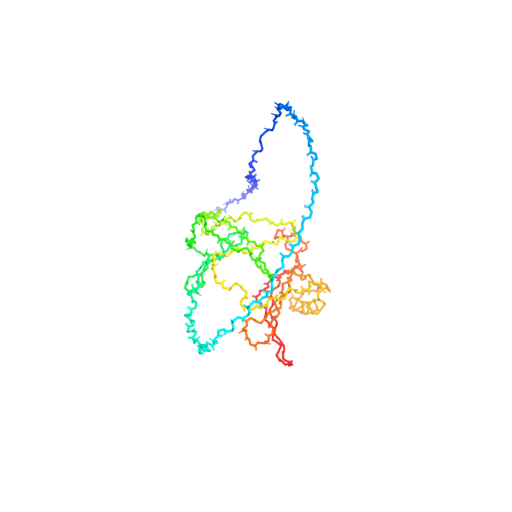 107 PRO A C 1
ATOM 726 O O . PRO A 1 107 ? 17.627 -4.079 -13.282 1.00 91.44 107 PRO A O 1
ATOM 729 N N . ALA A 1 108 ? 18.225 -1.916 -13.395 1.00 93.19 108 ALA A N 1
ATOM 730 C CA . ALA A 1 108 ? 17.337 -1.496 -14.467 1.00 93.19 108 ALA A CA 1
ATOM 731 C C . ALA A 1 108 ? 18.105 -0.689 -15.520 1.00 93.19 108 ALA A C 1
ATOM 733 O O . ALA A 1 108 ? 19.143 -0.080 -15.241 1.00 93.19 108 ALA A O 1
ATOM 734 N N . ALA A 1 109 ? 17.575 -0.675 -16.735 1.00 93.25 109 ALA A N 1
ATOM 735 C CA . ALA A 1 109 ? 18.093 0.059 -17.874 1.00 93.25 109 ALA A CA 1
ATOM 736 C C . ALA A 1 109 ? 16.989 0.884 -18.547 1.00 93.25 109 ALA A C 1
ATOM 738 O O . ALA A 1 109 ? 15.797 0.604 -18.428 1.00 93.25 109 ALA A O 1
ATOM 739 N N . ALA A 1 110 ? 17.404 1.906 -19.301 1.00 95.38 110 ALA A N 1
ATOM 740 C CA . ALA A 1 110 ? 16.481 2.621 -20.171 1.00 95.38 110 ALA A CA 1
ATOM 741 C C . ALA A 1 110 ? 15.857 1.652 -21.183 1.00 95.38 110 ALA A C 1
ATOM 743 O O . ALA A 1 110 ? 16.581 0.932 -21.875 1.00 95.38 110 ALA A O 1
ATOM 744 N N . GLY A 1 111 ? 14.532 1.690 -21.302 1.00 95.31 111 GLY A N 1
ATOM 745 C CA . GLY A 1 111 ? 13.782 0.805 -22.189 1.00 95.31 111 GLY A CA 1
ATOM 746 C C . GLY A 1 111 ? 13.203 -0.435 -21.508 1.00 95.31 111 GLY A C 1
ATOM 747 O O . GLY A 1 111 ? 12.465 -1.163 -22.169 1.00 95.31 111 GLY A O 1
ATOM 748 N N . ASP A 1 112 ? 13.489 -0.667 -20.223 1.00 96.00 112 ASP A N 1
ATOM 749 C CA . ASP A 1 112 ? 12.844 -1.740 -19.466 1.00 96.00 112 ASP A CA 1
ATOM 750 C C . ASP A 1 112 ? 11.331 -1.500 -19.379 1.00 96.00 112 ASP A C 1
ATOM 752 O O . ASP A 1 112 ? 10.872 -0.385 -19.118 1.00 96.00 112 ASP A O 1
ATOM 756 N N . GLU A 1 113 ? 10.548 -2.555 -19.586 1.00 96.94 113 GLU A N 1
ATOM 757 C CA . GLU A 1 113 ? 9.093 -2.510 -19.469 1.00 96.94 113 GLU A CA 1
ATOM 758 C C . GLU A 1 113 ? 8.665 -2.818 -18.031 1.00 96.94 113 GLU A C 1
ATOM 760 O O . GLU A 1 113 ? 9.159 -3.755 -17.407 1.00 96.94 113 GLU A O 1
ATOM 765 N N . TYR A 1 114 ? 7.716 -2.042 -17.518 1.00 97.19 114 TYR A N 1
ATOM 766 C CA . TYR A 1 114 ? 7.131 -2.187 -16.193 1.00 97.19 114 TYR A CA 1
ATOM 767 C C . TYR A 1 114 ? 5.645 -2.473 -16.332 1.00 97.19 114 TYR A C 1
ATOM 769 O O . TYR A 1 114 ? 4.916 -1.702 -16.953 1.00 97.19 114 TYR A O 1
ATOM 777 N N . ARG A 1 115 ? 5.176 -3.551 -15.705 1.00 96.81 115 ARG A N 1
ATOM 778 C CA . ARG A 1 115 ? 3.746 -3.818 -15.525 1.00 96.81 115 ARG A CA 1
ATOM 779 C C . ARG A 1 115 ? 3.237 -2.951 -14.378 1.00 96.81 115 ARG A C 1
ATOM 781 O O . ARG A 1 115 ? 3.799 -3.005 -13.287 1.00 96.81 115 ARG A O 1
ATOM 788 N N . LEU A 1 116 ? 2.210 -2.147 -14.630 1.00 95.38 116 LEU A N 1
ATOM 789 C CA . LEU A 1 116 ? 1.608 -1.256 -13.639 1.00 95.38 116 LEU A CA 1
ATOM 790 C C . LEU A 1 116 ? 0.552 -2.021 -12.845 1.00 95.38 116 LEU A C 1
ATOM 792 O O . LEU A 1 116 ? -0.407 -2.535 -13.420 1.00 95.38 116 LEU A O 1
ATOM 796 N N . LEU A 1 117 ? 0.746 -2.110 -11.534 1.00 92.94 117 LEU A N 1
ATOM 797 C CA . LEU A 1 117 ? -0.078 -2.890 -10.622 1.00 92.94 117 LEU A CA 1
ATOM 798 C C . LEU A 1 117 ? -0.979 -2.003 -9.781 1.00 92.94 117 LEU A C 1
ATOM 800 O O . LEU A 1 117 ? -0.529 -1.026 -9.182 1.00 92.94 117 LEU A O 1
ATOM 804 N N . ARG A 1 118 ? -2.229 -2.440 -9.667 1.00 91.12 118 ARG A N 1
ATOM 805 C CA . ARG A 1 118 ? -3.157 -2.077 -8.599 1.00 91.12 118 ARG A CA 1
ATOM 806 C C . ARG A 1 118 ? -3.622 -3.354 -7.892 1.00 91.12 118 ARG A C 1
ATOM 808 O O . ARG A 1 118 ? -3.414 -4.437 -8.442 1.00 91.12 118 ARG A O 1
ATOM 815 N N . PRO A 1 119 ? -4.246 -3.280 -6.707 1.00 88.75 119 PRO A N 1
ATOM 816 C CA . PRO A 1 119 ? -4.777 -4.469 -6.038 1.00 88.75 119 PRO A CA 1
ATOM 817 C C . PRO A 1 119 ? -5.713 -5.319 -6.915 1.00 88.75 119 PRO A C 1
ATOM 819 O O . PRO A 1 119 ? -5.753 -6.534 -6.760 1.00 88.75 119 PRO A O 1
ATOM 822 N N . GLU A 1 120 ? -6.424 -4.703 -7.862 1.00 86.75 120 GLU A N 1
ATOM 823 C CA . GLU A 1 120 ? -7.335 -5.365 -8.802 1.00 86.75 120 GLU A CA 1
ATOM 824 C C . GLU A 1 120 ? -6.619 -6.116 -9.936 1.00 86.75 120 GLU A C 1
ATOM 826 O O . GLU A 1 120 ? -7.253 -6.890 -10.656 1.00 86.75 120 GLU A O 1
ATOM 831 N N . GLY A 1 121 ? -5.320 -5.878 -10.138 1.00 90.69 121 GLY A N 1
ATOM 832 C CA . GLY A 1 121 ? -4.539 -6.518 -11.189 1.00 90.69 121 GLY A CA 1
ATOM 833 C C . GLY A 1 121 ? -3.565 -5.587 -11.911 1.00 90.69 121 GLY A C 1
ATOM 834 O O . GLY A 1 121 ? -3.287 -4.457 -11.504 1.00 90.69 121 GLY A O 1
ATOM 835 N N . VAL A 1 122 ? -3.048 -6.078 -13.039 1.00 93.38 122 VAL A N 1
ATOM 836 C CA . VAL A 1 122 ? -2.245 -5.276 -13.971 1.00 93.38 122 VAL A CA 1
ATOM 837 C C . VAL A 1 122 ? -3.169 -4.332 -14.741 1.00 93.38 122 VAL A C 1
ATOM 839 O O . VAL A 1 122 ? -4.076 -4.783 -15.438 1.00 93.38 122 VAL A O 1
ATOM 842 N N . THR A 1 123 ? -2.924 -3.028 -14.648 1.00 92.75 123 THR A N 1
ATOM 843 C CA . THR A 1 123 ? -3.746 -1.983 -15.285 1.00 92.75 123 THR A CA 1
ATOM 844 C C . THR A 1 123 ? -3.130 -1.413 -16.557 1.00 92.75 123 THR A C 1
ATOM 846 O O . THR A 1 123 ? -3.818 -0.757 -17.336 1.00 92.75 123 THR A O 1
ATOM 849 N N . GLY A 1 124 ? -1.851 -1.688 -16.806 1.00 93.56 124 GLY A N 1
ATOM 850 C CA . GLY A 1 124 ? -1.151 -1.241 -18.003 1.00 93.56 124 GLY A CA 1
ATOM 851 C C . GLY A 1 124 ? 0.336 -1.552 -17.956 1.00 93.56 124 GLY A C 1
ATOM 852 O O . GLY A 1 124 ? 0.804 -2.322 -17.112 1.00 93.56 124 GLY A O 1
ATOM 853 N N . THR A 1 125 ? 1.079 -0.932 -18.867 1.00 96.00 125 THR A N 1
ATOM 854 C CA . THR A 1 125 ? 2.539 -1.000 -18.911 1.00 96.00 125 THR A CA 1
ATOM 855 C C . THR A 1 125 ? 3.141 0.389 -19.093 1.00 96.00 125 THR A C 1
ATOM 857 O O . THR A 1 125 ? 2.494 1.298 -19.614 1.00 96.00 125 THR A O 1
ATOM 860 N N . ALA A 1 126 ? 4.381 0.555 -18.645 1.00 96.31 126 ALA A N 1
ATOM 861 C CA . ALA A 1 126 ? 5.188 1.753 -18.839 1.00 96.31 126 ALA A CA 1
ATOM 862 C C . ALA A 1 126 ? 6.605 1.358 -19.264 1.00 96.31 126 ALA A C 1
ATOM 864 O O . ALA A 1 126 ? 7.085 0.283 -18.912 1.00 96.31 126 ALA A O 1
ATOM 865 N N . VAL A 1 127 ? 7.284 2.232 -20.004 1.00 96.56 127 VAL A N 1
ATOM 866 C CA . VAL A 1 127 ? 8.699 2.056 -20.353 1.00 96.56 127 VAL A CA 1
ATOM 867 C C . VAL A 1 127 ? 9.522 2.960 -19.450 1.00 96.56 127 VAL A C 1
ATOM 869 O O . VAL A 1 127 ? 9.338 4.176 -19.461 1.00 96.56 127 VAL A O 1
ATOM 872 N N . GLY A 1 128 ? 10.413 2.367 -18.662 1.00 94.31 128 GLY A N 1
ATOM 873 C CA . GLY A 1 128 ? 11.227 3.095 -17.700 1.00 94.31 128 GLY A CA 1
ATOM 874 C C . GLY A 1 128 ? 12.443 3.778 -18.340 1.00 94.31 128 GLY A C 1
ATOM 875 O O . GLY A 1 128 ? 13.050 3.235 -19.274 1.00 94.31 128 GLY A O 1
ATOM 876 N N . PRO A 1 129 ? 12.846 4.958 -17.837 1.00 94.56 129 PRO A N 1
ATOM 877 C CA . PRO A 1 129 ? 14.147 5.544 -18.138 1.00 94.56 129 PRO A CA 1
ATOM 878 C C . PRO A 1 129 ? 15.284 4.768 -17.449 1.00 94.56 129 PRO A C 1
ATOM 880 O O . PRO A 1 129 ? 15.059 3.844 -16.667 1.00 94.56 129 PRO A O 1
ATOM 883 N N . ALA A 1 130 ? 16.532 5.156 -17.728 1.00 92.12 130 ALA A N 1
ATOM 884 C CA . ALA A 1 130 ? 17.658 4.683 -16.927 1.00 92.12 130 ALA A CA 1
ATOM 885 C C . ALA A 1 130 ? 17.510 5.188 -15.477 1.00 92.12 130 ALA A C 1
ATOM 887 O O . ALA A 1 130 ? 17.060 6.320 -15.293 1.00 92.12 130 ALA A O 1
ATOM 888 N N . PRO A 1 131 ? 17.911 4.403 -14.460 1.00 91.81 131 PRO A N 1
ATOM 889 C CA . PRO A 1 131 ? 17.867 4.856 -13.077 1.00 91.81 131 PRO A CA 1
ATOM 890 C C . PRO A 1 131 ? 18.730 6.097 -12.859 1.00 91.81 131 PRO A C 1
ATOM 892 O O . PRO A 1 131 ? 19.893 6.145 -13.268 1.00 91.81 131 PRO A O 1
ATOM 895 N N . GLU A 1 132 ? 18.176 7.065 -12.144 1.00 90.25 132 GLU A N 1
ATOM 896 C CA . GLU A 1 132 ? 18.886 8.249 -11.672 1.00 90.25 132 GLU A CA 1
ATOM 897 C C . GLU A 1 132 ? 18.989 8.219 -10.143 1.00 90.25 132 GLU A C 1
ATOM 899 O O . GLU A 1 132 ? 18.442 7.336 -9.481 1.00 90.25 132 GLU A O 1
ATOM 904 N N . LEU A 1 133 ? 19.716 9.167 -9.556 1.00 86.12 133 LEU A N 1
ATOM 905 C CA . LEU A 1 133 ? 19.671 9.379 -8.111 1.00 86.12 133 LEU A CA 1
ATOM 906 C C . LEU A 1 133 ? 18.580 10.404 -7.800 1.00 86.12 133 LEU A C 1
ATOM 908 O O . LEU A 1 133 ? 18.529 11.456 -8.435 1.00 86.12 133 LEU A O 1
ATOM 912 N N . GLY A 1 134 ? 17.739 10.114 -6.805 1.00 78.94 134 GLY A N 1
ATOM 913 C CA . GLY A 1 134 ? 16.705 11.042 -6.348 1.00 78.94 134 GLY A CA 1
ATOM 914 C C . GLY A 1 134 ? 17.285 12.353 -5.801 1.00 78.94 134 GLY A C 1
ATOM 915 O O . GLY A 1 134 ? 18.495 12.497 -5.631 1.00 78.94 134 GLY A O 1
ATOM 916 N N . CYS A 1 135 ? 16.421 13.310 -5.450 1.00 75.50 135 CYS A N 1
ATOM 917 C CA . CYS A 1 135 ? 16.804 14.677 -5.055 1.00 75.50 135 CYS A CA 1
ATOM 918 C C . CYS A 1 135 ? 17.869 14.780 -3.943 1.00 75.50 135 CYS A C 1
ATOM 920 O O . CYS A 1 135 ? 18.583 15.779 -3.870 1.00 75.50 135 CYS A O 1
ATOM 922 N N . LEU A 1 136 ? 17.976 13.774 -3.067 1.00 78.56 136 LEU A N 1
ATOM 923 C CA . LEU A 1 136 ? 18.971 13.725 -1.986 1.00 78.56 136 LEU A CA 1
ATOM 924 C C . LEU A 1 136 ? 20.257 12.965 -2.357 1.00 78.56 136 LEU A C 1
ATOM 926 O O . LEU A 1 136 ? 21.180 12.898 -1.550 1.00 78.56 136 LEU A O 1
ATOM 930 N N . GLY A 1 137 ? 20.343 12.417 -3.570 1.00 79.31 137 GLY A N 1
ATOM 931 C CA . GLY A 1 137 ? 21.541 11.785 -4.121 1.00 79.31 137 GLY A CA 1
ATOM 932 C C . GLY A 1 137 ? 21.861 10.391 -3.573 1.00 79.31 137 GLY A C 1
ATOM 933 O O . GLY A 1 137 ? 22.959 9.900 -3.815 1.00 79.31 137 GLY A O 1
ATOM 934 N N . THR A 1 138 ? 20.960 9.766 -2.812 1.00 79.88 138 THR A N 1
ATOM 935 C CA . THR A 1 138 ? 21.246 8.515 -2.080 1.00 79.88 138 THR A CA 1
ATOM 936 C C . THR A 1 138 ? 20.415 7.322 -2.531 1.00 79.88 138 THR A C 1
ATOM 938 O O . THR A 1 138 ? 20.852 6.187 -2.389 1.00 79.88 138 THR A O 1
ATOM 941 N N . THR A 1 139 ? 19.221 7.554 -3.070 1.00 85.25 139 THR A N 1
ATOM 942 C CA . THR A 1 139 ? 18.300 6.482 -3.458 1.00 85.25 139 THR A CA 1
ATOM 943 C C . THR A 1 139 ? 18.127 6.446 -4.972 1.00 85.25 139 THR A C 1
ATOM 945 O O . THR A 1 139 ? 18.045 7.511 -5.596 1.00 85.25 139 THR A O 1
ATOM 948 N N . PRO A 1 140 ? 18.073 5.249 -5.581 1.00 89.31 140 PRO A N 1
ATOM 949 C CA . PRO A 1 140 ? 17.733 5.131 -6.987 1.00 89.31 140 PRO A CA 1
ATOM 950 C C . PRO A 1 140 ? 16.304 5.629 -7.222 1.00 89.31 140 PRO A C 1
ATOM 952 O O . PRO A 1 140 ? 15.390 5.366 -6.439 1.00 89.31 140 PRO A O 1
ATOM 955 N N . PHE A 1 141 ? 16.122 6.352 -8.316 1.00 91.38 141 PHE A N 1
ATOM 956 C CA . PHE A 1 141 ? 14.862 6.948 -8.717 1.00 91.38 141 PHE A CA 1
ATOM 957 C C . PHE A 1 141 ? 14.580 6.600 -10.177 1.00 91.38 141 PHE A C 1
ATOM 959 O O . PHE A 1 141 ? 15.460 6.690 -11.034 1.00 91.38 141 PHE A O 1
ATOM 966 N N . ILE A 1 142 ? 13.351 6.163 -10.435 1.00 93.81 142 ILE A N 1
ATOM 967 C CA . ILE A 1 142 ? 12.828 5.860 -11.765 1.00 93.81 142 ILE A CA 1
ATOM 968 C C . ILE A 1 142 ? 11.455 6.516 -11.821 1.00 93.81 142 ILE A C 1
ATOM 970 O O . ILE A 1 142 ? 10.584 6.169 -11.028 1.00 93.81 142 ILE A O 1
ATOM 974 N N . ASP A 1 143 ? 11.276 7.454 -12.745 1.00 93.19 143 ASP A N 1
ATOM 975 C CA . ASP A 1 143 ? 9.973 8.047 -13.035 1.00 93.19 143 ASP A CA 1
ATOM 976 C C . ASP A 1 143 ? 9.323 7.279 -14.189 1.00 93.19 143 ASP A C 1
ATOM 978 O O . ASP A 1 143 ? 9.823 7.291 -15.315 1.00 93.19 143 ASP A O 1
ATOM 982 N N . LEU A 1 144 ? 8.222 6.583 -13.904 1.00 94.31 144 LEU A N 1
ATOM 983 C CA . LEU A 1 144 ? 7.452 5.853 -14.914 1.00 94.31 144 LEU A CA 1
ATOM 984 C C . LEU A 1 144 ? 6.445 6.743 -15.657 1.00 94.31 144 LEU A C 1
ATOM 986 O O . LEU A 1 144 ? 5.692 6.240 -16.490 1.00 94.31 144 LEU A O 1
ATOM 990 N N . GLY A 1 145 ? 6.394 8.044 -15.354 1.00 90.56 145 GLY A N 1
ATOM 991 C CA . GLY A 1 145 ? 5.442 8.980 -15.947 1.00 90.56 145 GLY A CA 1
ATOM 992 C C . GLY A 1 145 ? 3.992 8.690 -15.553 1.00 90.56 145 GLY A C 1
ATOM 993 O O . GLY A 1 145 ? 3.069 9.047 -16.286 1.00 90.56 145 GLY A O 1
ATOM 994 N N . VAL A 1 146 ? 3.779 8.006 -14.425 1.00 88.56 146 VAL A N 1
ATOM 995 C CA . VAL A 1 146 ? 2.442 7.684 -13.917 1.00 88.56 146 VAL A CA 1
ATOM 996 C C . VAL A 1 146 ? 1.853 8.888 -13.188 1.00 88.56 146 VAL A C 1
ATOM 998 O O . VAL A 1 146 ? 2.524 9.558 -12.407 1.00 88.56 146 VAL A O 1
ATOM 1001 N N . THR A 1 147 ? 0.577 9.168 -13.441 1.00 80.81 147 THR A N 1
ATOM 1002 C CA . THR A 1 147 ? -0.161 10.265 -12.804 1.00 80.81 147 THR A CA 1
ATOM 1003 C C . THR A 1 147 ? -1.340 9.703 -12.016 1.00 80.81 147 THR A C 1
ATOM 1005 O O . THR A 1 147 ? -1.831 8.616 -12.320 1.00 80.81 147 THR A O 1
ATOM 1008 N N . ALA A 1 148 ? -1.759 10.418 -10.972 1.00 75.19 148 ALA A N 1
ATOM 1009 C CA . ALA A 1 148 ? -2.939 10.080 -10.186 1.00 75.19 148 ALA A CA 1
ATOM 1010 C C . ALA A 1 148 ? -4.068 11.065 -10.505 1.00 75.19 148 ALA A C 1
ATOM 1012 O O . ALA A 1 148 ? -3.849 12.277 -10.550 1.00 75.19 148 ALA A O 1
ATOM 1013 N N . ASP A 1 149 ? -5.277 10.537 -10.692 1.00 67.88 149 ASP A N 1
ATOM 1014 C CA . ASP A 1 149 ? -6.432 11.316 -11.153 1.00 67.88 149 ASP A CA 1
ATOM 1015 C C . ASP A 1 149 ? -7.078 12.164 -10.042 1.00 67.88 1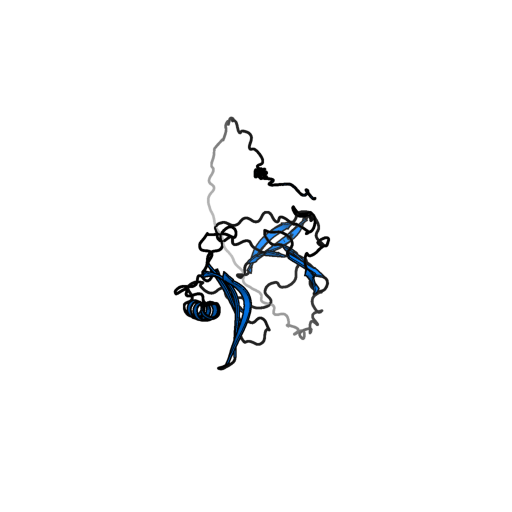49 ASP A C 1
ATOM 1017 O O . ASP A 1 149 ? -7.790 13.132 -10.318 1.00 67.88 149 ASP A O 1
ATOM 1021 N N . SER A 1 150 ? -6.845 11.821 -8.771 1.00 65.38 150 SER A N 1
ATOM 1022 C CA . SER A 1 150 ? -7.435 12.512 -7.620 1.00 65.38 150 SER A CA 1
ATOM 1023 C C . SER A 1 150 ? -6.678 12.249 -6.320 1.00 65.38 150 SER A C 1
ATOM 1025 O O . SER A 1 150 ? -5.896 11.309 -6.232 1.00 65.38 150 SER A O 1
ATOM 1027 N N . TRP A 1 151 ? -6.946 13.068 -5.300 1.00 60.91 151 TRP A N 1
ATOM 1028 C CA . TRP A 1 151 ? -6.536 12.820 -3.915 1.00 60.91 151 TRP A CA 1
ATOM 1029 C C . TRP A 1 151 ? -7.592 11.965 -3.171 1.00 60.91 151 TRP A C 1
ATOM 1031 O O . TRP A 1 151 ? -8.781 12.251 -3.337 1.00 60.91 151 TRP A O 1
ATOM 1041 N N . PRO A 1 152 ? -7.210 11.001 -2.306 1.00 66.56 152 PRO A N 1
ATOM 1042 C CA . PRO A 1 152 ? -5.842 10.541 -2.061 1.00 66.56 152 PRO A CA 1
ATOM 1043 C C . PRO A 1 152 ? -5.265 9.881 -3.312 1.00 66.56 152 PRO A C 1
ATOM 1045 O O . PRO A 1 152 ? -5.991 9.240 -4.070 1.00 66.56 152 PRO A O 1
ATOM 1048 N N . TYR A 1 153 ? -3.972 10.104 -3.549 1.00 72.38 153 TYR A N 1
ATOM 1049 C CA . TYR A 1 153 ? -3.340 9.634 -4.771 1.00 72.38 153 TYR A CA 1
ATOM 1050 C C . TYR A 1 153 ? -3.324 8.107 -4.829 1.00 72.38 153 TYR A C 1
ATOM 1052 O O . TYR A 1 153 ? -2.817 7.450 -3.925 1.00 72.38 153 TYR A O 1
ATOM 1060 N N . ASP A 1 154 ? -3.845 7.564 -5.925 1.00 79.31 154 ASP A N 1
ATOM 1061 C CA . ASP A 1 154 ? -3.828 6.137 -6.232 1.00 79.31 154 ASP A CA 1
ATOM 1062 C C . ASP A 1 154 ? -2.790 5.878 -7.334 1.00 79.31 154 ASP A C 1
ATOM 1064 O O . ASP A 1 154 ? -3.116 5.716 -8.515 1.00 79.31 154 ASP A O 1
ATOM 1068 N N . PHE A 1 155 ? -1.506 5.913 -6.973 1.00 87.69 155 PHE A N 1
ATOM 1069 C CA . PHE A 1 155 ? -0.420 5.601 -7.903 1.00 87.69 155 PHE A CA 1
ATOM 1070 C C . PHE A 1 155 ? -0.224 4.083 -8.016 1.00 87.69 155 PHE A C 1
ATOM 1072 O O . PHE A 1 155 ? -0.142 3.404 -6.991 1.00 87.69 155 PHE A O 1
ATOM 1079 N N . PRO A 1 156 ? -0.123 3.524 -9.236 1.00 92.88 156 PRO A N 1
ATOM 1080 C CA . PRO A 1 156 ? 0.191 2.113 -9.397 1.00 92.88 156 PRO A CA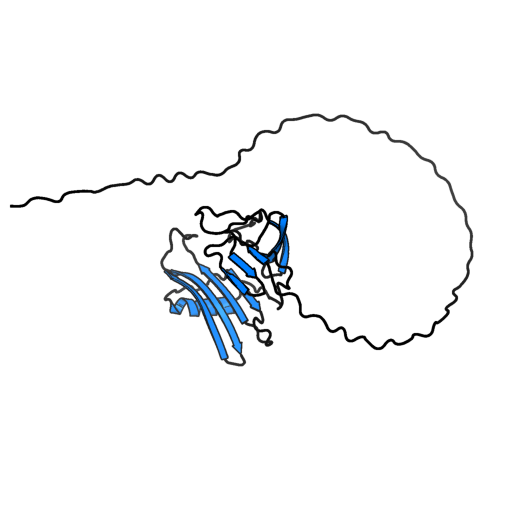 1
ATOM 1081 C C . PRO A 1 156 ? 1.654 1.831 -9.033 1.00 92.88 156 PRO A C 1
ATOM 1083 O O . PRO A 1 156 ? 2.520 2.700 -9.150 1.00 92.88 156 PRO A O 1
ATOM 1086 N N . ILE A 1 157 ? 1.945 0.580 -8.678 1.00 94.12 157 ILE A N 1
ATOM 1087 C CA . ILE A 1 157 ? 3.322 0.097 -8.508 1.00 94.12 157 ILE A CA 1
ATOM 1088 C C . ILE A 1 157 ? 3.793 -0.503 -9.833 1.00 94.12 157 ILE A C 1
ATOM 1090 O O . ILE A 1 157 ? 3.172 -1.423 -10.359 1.00 94.12 157 ILE A O 1
ATOM 1094 N N . GLY A 1 158 ? 4.896 -0.009 -10.382 1.00 96.44 158 GLY A N 1
ATOM 1095 C CA . GLY A 1 158 ? 5.538 -0.586 -11.558 1.00 96.44 158 GLY A CA 1
ATOM 1096 C C . GLY A 1 158 ? 6.446 -1.756 -11.197 1.00 96.44 158 GLY A C 1
ATOM 1097 O O . GLY A 1 158 ? 7.283 -1.641 -10.302 1.00 96.44 158 GLY A O 1
ATOM 1098 N N . VAL A 1 159 ? 6.326 -2.868 -11.925 1.00 96.88 159 VAL A N 1
ATOM 1099 C CA . VAL A 1 159 ? 7.169 -4.058 -11.742 1.00 96.88 159 VAL A CA 1
ATOM 1100 C C . VAL A 1 159 ? 7.734 -4.536 -13.073 1.00 96.88 159 VAL A C 1
ATOM 1102 O O . VAL A 1 159 ? 6.975 -4.940 -13.953 1.00 96.88 159 VAL A O 1
ATOM 1105 N N . SER A 1 160 ? 9.064 -4.536 -13.213 1.00 95.94 160 SER A N 1
ATOM 1106 C CA . SER A 1 160 ? 9.739 -5.011 -14.439 1.00 95.94 160 SER A CA 1
ATOM 1107 C C . SER A 1 160 ? 9.929 -6.528 -14.512 1.00 95.94 160 SER A C 1
ATOM 1109 O O . SER A 1 160 ? 10.389 -7.076 -15.511 1.00 95.94 160 SER A O 1
ATOM 1111 N N . GLY A 1 161 ? 9.549 -7.232 -13.449 1.00 92.06 161 GLY A N 1
ATOM 1112 C CA . GLY A 1 161 ? 9.536 -8.684 -13.412 1.00 92.06 161 GLY A CA 1
ATOM 1113 C C . GLY A 1 161 ? 8.594 -9.317 -14.422 1.00 92.06 161 GLY A C 1
ATOM 1114 O O . GLY A 1 161 ? 7.611 -8.696 -14.820 1.00 92.06 161 GLY A O 1
ATOM 1115 N N . THR A 1 162 ? 8.812 -10.596 -14.736 1.00 88.75 162 THR A N 1
ATOM 1116 C CA . THR A 1 162 ? 7.927 -11.417 -15.591 1.00 88.75 162 THR A CA 1
ATOM 1117 C C . THR A 1 162 ? 7.199 -12.535 -14.840 1.00 88.75 162 THR A C 1
ATOM 1119 O O . THR A 1 162 ? 6.403 -13.256 -15.439 1.00 88.75 162 THR A O 1
ATOM 1122 N N . TRP A 1 163 ? 7.438 -12.682 -13.532 1.00 89.38 163 TRP A N 1
ATOM 1123 C CA . TRP A 1 163 ? 6.769 -13.691 -12.707 1.00 89.38 163 TRP A CA 1
ATOM 1124 C C . TRP A 1 163 ? 5.279 -13.370 -12.505 1.00 89.38 163 TRP A C 1
ATOM 1126 O O . TRP A 1 163 ? 4.818 -12.265 -12.812 1.00 89.38 163 TRP A O 1
ATOM 1136 N N . ASP A 1 164 ? 4.515 -14.338 -12.003 1.00 88.81 164 ASP A N 1
ATOM 1137 C CA . ASP A 1 164 ? 3.114 -14.114 -11.651 1.00 88.81 164 ASP A CA 1
ATOM 1138 C C . ASP A 1 164 ? 3.006 -13.137 -10.470 1.00 88.81 164 ASP A C 1
ATOM 1140 O O . ASP A 1 164 ? 3.506 -13.412 -9.381 1.00 88.81 164 ASP A O 1
ATOM 1144 N N . LEU A 1 165 ? 2.395 -11.975 -10.707 1.00 87.62 165 LEU A N 1
ATOM 1145 C CA . LEU A 1 165 ? 2.288 -10.895 -9.720 1.00 87.62 165 LEU A CA 1
ATOM 1146 C C . LEU A 1 165 ? 1.076 -11.056 -8.800 1.00 87.62 165 LEU A C 1
ATOM 1148 O O . LEU A 1 165 ? 1.028 -10.398 -7.766 1.00 87.62 165 LEU A O 1
ATOM 1152 N N . PHE A 1 166 ? 0.136 -11.936 -9.152 1.00 88.69 166 PHE A N 1
ATOM 1153 C CA . PHE A 1 166 ? -1.053 -12.233 -8.357 1.00 88.69 166 PHE A CA 1
ATOM 1154 C C . PHE A 1 166 ? -1.207 -13.751 -8.213 1.00 88.69 166 PHE A C 1
ATOM 1156 O O . PHE A 1 166 ? -2.189 -14.317 -8.694 1.00 88.69 166 PHE A O 1
ATOM 1163 N N . PRO A 1 167 ? -0.249 -14.425 -7.541 1.00 87.75 167 PRO A N 1
ATOM 1164 C CA . PRO A 1 167 ? -0.305 -15.875 -7.354 1.00 87.75 167 PRO A CA 1
ATOM 1165 C C . PRO A 1 167 ? -1.536 -16.319 -6.550 1.00 87.75 167 PRO A C 1
ATOM 1167 O O . PRO A 1 167 ? -1.916 -17.486 -6.604 1.00 87.75 167 PRO A O 1
ATOM 1170 N N . GLN A 1 168 ? -2.144 -15.390 -5.806 1.00 90.69 168 GLN A N 1
ATOM 1171 C CA . GLN A 1 168 ? -3.388 -15.560 -5.068 1.00 90.69 168 GLN A CA 1
ATOM 1172 C C . GLN A 1 168 ? -4.362 -14.447 -5.457 1.00 90.69 168 GLN A C 1
ATOM 1174 O O . GLN A 1 168 ? -3.951 -13.325 -5.764 1.00 90.69 168 GLN A O 1
ATOM 1179 N N . ALA A 1 169 ? -5.658 -14.760 -5.453 1.00 89.69 169 ALA A N 1
ATOM 1180 C CA . ALA A 1 169 ? -6.691 -13.787 -5.779 1.00 89.69 169 ALA A CA 1
ATOM 1181 C C . ALA A 1 169 ? -6.826 -12.752 -4.655 1.00 89.69 169 ALA A C 1
ATOM 1183 O O . ALA A 1 169 ? -6.982 -13.109 -3.488 1.00 89.69 169 ALA A O 1
ATOM 1184 N N . VAL A 1 170 ? -6.807 -11.474 -5.027 1.00 94.00 170 VAL A N 1
ATOM 1185 C CA . VAL A 1 170 ? -7.046 -10.356 -4.113 1.00 94.00 170 VAL A CA 1
ATOM 1186 C C . VAL A 1 170 ? -8.458 -9.831 -4.349 1.00 94.00 170 VAL A C 1
ATOM 1188 O O . VAL A 1 170 ? -8.821 -9.465 -5.466 1.00 94.00 170 VAL A O 1
ATOM 1191 N N . GLU A 1 171 ? -9.266 -9.787 -3.296 1.00 95.50 171 GLU A N 1
ATOM 1192 C CA . GLU A 1 171 ? -10.576 -9.141 -3.290 1.00 95.50 171 GLU A CA 1
ATOM 1193 C C . GLU A 1 171 ? -10.446 -7.746 -2.663 1.00 95.50 171 GLU A C 1
ATOM 1195 O O . GLU A 1 171 ? -10.126 -7.604 -1.481 1.00 95.50 171 GLU A O 1
ATOM 1200 N N . VAL A 1 172 ? -10.728 -6.706 -3.451 1.00 94.81 172 VAL A N 1
ATOM 1201 C CA . VAL A 1 172 ? -10.860 -5.333 -2.948 1.00 94.81 172 VAL A CA 1
ATOM 1202 C C . VAL A 1 172 ? -12.268 -5.148 -2.394 1.00 94.81 172 VAL A C 1
ATOM 1204 O O . VAL A 1 172 ? -13.257 -5.227 -3.124 1.00 94.81 172 VAL A O 1
ATOM 1207 N N . MET A 1 173 ? -12.368 -4.902 -1.091 1.00 97.31 173 MET A N 1
ATOM 1208 C CA . MET A 1 173 ? -13.640 -4.695 -0.405 1.00 97.31 173 MET A CA 1
ATOM 1209 C C . MET A 1 173 ? -13.958 -3.200 -0.266 1.00 97.31 173 MET A C 1
ATOM 1211 O O . MET A 1 173 ? -13.084 -2.338 -0.338 1.00 97.31 173 MET A O 1
ATOM 1215 N N . ALA A 1 174 ? -15.230 -2.877 -0.020 1.00 96.25 174 ALA A N 1
ATOM 1216 C CA . ALA A 1 174 ? -15.658 -1.496 0.188 1.00 96.25 174 ALA A CA 1
ATOM 1217 C C . ALA A 1 174 ? -15.020 -0.874 1.447 1.00 96.25 174 ALA A C 1
ATOM 1219 O O . ALA A 1 174 ? -15.057 -1.463 2.527 1.00 96.25 174 ALA A O 1
ATOM 1220 N N . THR A 1 175 ? -14.536 0.363 1.337 1.00 96.31 175 THR A N 1
ATOM 1221 C CA . THR A 1 175 ? -14.004 1.156 2.463 1.00 96.31 175 THR A CA 1
ATOM 1222 C C . THR A 1 175 ? -15.082 1.593 3.463 1.00 96.31 175 THR A C 1
ATOM 1224 O O . THR A 1 175 ? -14.793 1.899 4.615 1.00 96.31 175 THR A O 1
ATOM 1227 N N . GLU A 1 176 ? -16.353 1.530 3.070 1.00 97.31 176 GLU A N 1
ATOM 1228 C CA . GLU A 1 176 ? -17.511 1.751 3.947 1.00 97.31 176 GLU A CA 1
ATOM 1229 C C . GLU A 1 176 ? -17.963 0.481 4.697 1.00 97.31 176 GLU A C 1
ATOM 1231 O O . GLU A 1 176 ? -19.063 0.427 5.255 1.00 97.31 176 GLU A O 1
ATOM 1236 N N . ASN A 1 177 ? -17.137 -0.572 4.713 1.00 98.00 177 ASN A N 1
ATOM 1237 C CA . ASN A 1 177 ? -17.446 -1.817 5.409 1.00 98.00 177 ASN A CA 1
ATOM 1238 C C . ASN A 1 177 ? -17.500 -1.608 6.932 1.00 98.00 177 ASN A C 1
ATOM 1240 O O . ASN A 1 177 ? -16.476 -1.475 7.604 1.00 98.00 177 ASN A O 1
ATOM 1244 N N . GLN A 1 178 ? -18.718 -1.649 7.476 1.00 98.06 178 GLN A N 1
ATOM 1245 C CA . GLN A 1 178 ? -18.984 -1.370 8.888 1.00 98.06 178 GLN A CA 1
ATOM 1246 C C . GLN A 1 178 ? -18.268 -2.326 9.844 1.00 98.06 178 GLN A C 1
ATOM 1248 O O . GLN A 1 178 ? -17.803 -1.892 10.890 1.00 98.06 178 GLN A O 1
ATOM 1253 N N . THR A 1 179 ? -18.085 -3.596 9.471 1.00 97.44 179 THR A N 1
ATOM 1254 C CA . THR A 1 179 ? -17.338 -4.548 10.305 1.00 97.44 179 THR A CA 1
ATOM 1255 C C . THR A 1 179 ? -15.900 -4.084 10.531 1.00 97.44 179 THR A C 1
ATOM 1257 O O . THR A 1 179 ? -15.419 -4.119 11.660 1.00 97.44 179 THR A O 1
ATOM 1260 N N . TYR A 1 180 ? -15.217 -3.611 9.486 1.00 98.19 180 TYR A N 1
ATOM 1261 C CA . TYR A 1 180 ? -13.836 -3.135 9.608 1.00 98.19 180 TYR A CA 1
ATOM 1262 C C . TYR A 1 180 ? -13.742 -1.706 10.141 1.00 98.19 180 TYR A C 1
ATOM 1264 O O . TYR A 1 180 ? -12.732 -1.374 10.757 1.00 98.19 180 TYR A O 1
ATOM 1272 N N . LYS A 1 181 ? -14.790 -0.884 10.008 1.00 98.50 181 LYS A N 1
ATOM 1273 C CA . LYS A 1 181 ? -14.885 0.395 10.729 1.00 98.50 181 LYS A CA 1
ATOM 1274 C C . LYS A 1 181 ? -14.991 0.177 12.237 1.00 98.50 181 LYS A C 1
ATOM 1276 O O . LYS A 1 181 ? -14.252 0.809 12.984 1.00 98.50 181 LYS A O 1
ATOM 1281 N N . ASP A 1 182 ? -15.834 -0.755 12.676 1.00 98.31 182 ASP A N 1
ATOM 1282 C CA . ASP A 1 182 ? -15.989 -1.093 14.094 1.00 98.31 182 ASP A CA 1
ATOM 1283 C C . ASP A 1 182 ? -14.697 -1.690 14.678 1.00 98.31 182 ASP A C 1
ATOM 1285 O O . ASP A 1 182 ? -14.233 -1.236 15.719 1.00 98.31 182 ASP A O 1
ATOM 1289 N N . ILE A 1 183 ? -14.052 -2.629 13.973 1.00 97.88 183 ILE A N 1
ATOM 1290 C CA . ILE A 1 183 ? -12.758 -3.195 14.403 1.00 97.88 183 ILE A CA 1
ATOM 1291 C C . ILE A 1 183 ? -11.675 -2.112 14.475 1.00 97.88 183 ILE A C 1
ATOM 1293 O O . ILE A 1 183 ? -10.905 -2.068 15.433 1.00 97.88 183 ILE A O 1
ATOM 1297 N N . THR A 1 184 ? -11.612 -1.225 13.478 1.00 98.31 184 THR A N 1
ATOM 1298 C CA . THR A 1 184 ? -10.661 -0.106 13.482 1.00 98.31 184 THR A CA 1
ATOM 1299 C C . THR A 1 184 ? -10.926 0.833 14.656 1.00 98.31 184 THR A C 1
ATOM 1301 O O . THR A 1 184 ? -9.971 1.244 15.305 1.00 98.31 184 THR A O 1
ATOM 1304 N N . ARG A 1 185 ? -12.197 1.132 14.966 1.00 98.12 185 ARG A N 1
ATOM 1305 C CA . ARG A 1 185 ? -12.590 1.959 16.118 1.00 98.12 185 ARG A CA 1
ATOM 1306 C C . ARG A 1 185 ? -12.083 1.356 17.425 1.00 98.12 185 ARG A C 1
ATOM 1308 O O . ARG A 1 185 ? -11.478 2.066 18.224 1.00 98.12 185 ARG A O 1
ATOM 1315 N N . ASP A 1 186 ? -12.303 0.060 17.622 1.00 97.31 186 ASP A N 1
ATOM 1316 C CA . ASP A 1 186 ? -11.854 -0.640 18.826 1.00 97.31 186 ASP A CA 1
ATOM 1317 C C . ASP A 1 186 ? -10.321 -0.611 18.945 1.00 97.31 186 ASP A C 1
ATOM 1319 O O . ASP A 1 186 ? -9.792 -0.326 20.018 1.00 97.31 186 ASP A O 1
ATOM 1323 N N . LEU A 1 187 ? -9.607 -0.820 17.833 1.00 96.62 187 LEU A N 1
ATOM 1324 C CA . LEU A 1 187 ? -8.145 -0.763 17.778 1.00 96.62 187 LEU A CA 1
ATOM 1325 C C . LEU A 1 187 ? -7.584 0.620 18.123 1.00 96.62 187 LEU A C 1
ATOM 1327 O O . LEU A 1 187 ? -6.672 0.732 18.937 1.00 96.62 187 LEU A O 1
ATOM 1331 N N . ILE A 1 188 ? -8.100 1.688 17.512 1.00 96.88 188 ILE A N 1
ATOM 1332 C CA . ILE A 1 188 ? -7.573 3.039 17.757 1.00 96.88 188 ILE A CA 1
ATOM 1333 C C . ILE A 1 188 ? -7.948 3.574 19.146 1.00 96.88 188 ILE A C 1
ATOM 1335 O O . ILE A 1 188 ? -7.207 4.384 19.710 1.00 96.88 188 ILE A O 1
ATOM 1339 N N . ALA A 1 189 ? -9.027 3.064 19.749 1.00 96.94 189 ALA A N 1
ATOM 1340 C CA . ALA A 1 189 ? -9.374 3.352 21.137 1.00 96.94 189 ALA A CA 1
ATOM 1341 C C . ALA A 1 189 ? -8.309 2.843 22.125 1.00 96.94 189 ALA A C 1
ATOM 1343 O O . ALA A 1 189 ? -8.102 3.470 23.168 1.00 96.94 189 ALA A O 1
ATOM 1344 N N . GLU A 1 190 ? -7.567 1.778 21.791 1.00 94.94 190 GLU A N 1
ATOM 1345 C CA . GLU A 1 190 ? -6.412 1.323 22.583 1.00 94.94 190 GLU A CA 1
ATOM 1346 C C . GLU A 1 190 ? -5.292 2.376 22.637 1.00 94.94 190 GLU A C 1
ATOM 1348 O O . GLU A 1 190 ? -4.537 2.435 23.610 1.00 94.94 190 GLU A O 1
ATOM 1353 N N . PHE A 1 191 ? -5.228 3.262 21.638 1.00 93.62 191 PHE A N 1
ATOM 1354 C CA . PHE A 1 191 ? -4.315 4.407 21.595 1.00 93.62 191 PHE A CA 1
ATOM 1355 C C . PHE A 1 191 ? -4.926 5.695 22.172 1.00 93.62 191 PHE A C 1
ATOM 1357 O O . PHE A 1 191 ? -4.313 6.758 22.097 1.00 93.62 191 PHE A O 1
ATOM 1364 N N . GLY A 1 192 ? -6.115 5.618 22.778 1.00 95.00 192 GLY A N 1
ATOM 1365 C CA . GLY A 1 192 ? -6.807 6.766 23.367 1.00 95.00 192 GLY A CA 1
ATOM 1366 C C . GLY A 1 192 ? -7.510 7.668 22.351 1.00 95.00 192 GLY A C 1
ATOM 1367 O O . GLY A 1 192 ? -7.873 8.793 22.697 1.00 95.00 192 GLY A O 1
ATOM 1368 N N . ILE A 1 193 ? -7.704 7.192 21.119 1.00 96.00 193 ILE A N 1
ATOM 1369 C CA . ILE A 1 193 ? -8.393 7.924 20.056 1.00 96.00 193 ILE A CA 1
ATOM 1370 C C . ILE A 1 193 ? -9.857 7.486 20.022 1.00 96.00 193 ILE A C 1
ATOM 1372 O O . ILE A 1 193 ? -10.159 6.316 19.807 1.00 96.00 193 ILE A O 1
ATOM 1376 N N . ASP A 1 194 ? -10.765 8.440 20.219 1.00 95.06 194 ASP A N 1
ATOM 1377 C CA . ASP A 1 194 ? -12.209 8.228 20.098 1.00 95.06 194 ASP A CA 1
ATOM 1378 C C . ASP A 1 194 ? -12.696 8.776 18.753 1.00 95.06 194 ASP A C 1
ATOM 1380 O O . ASP A 1 194 ? -12.974 9.968 18.602 1.00 95.06 194 ASP A O 1
ATOM 1384 N N . ASP A 1 195 ? -12.742 7.897 17.754 1.00 95.88 195 ASP A N 1
ATOM 1385 C CA . ASP A 1 195 ? -13.263 8.202 16.427 1.00 95.88 195 ASP A CA 1
ATOM 1386 C C . ASP A 1 195 ? -14.480 7.315 16.116 1.00 95.88 195 ASP A C 1
ATOM 1388 O O . ASP A 1 195 ? -14.331 6.118 15.851 1.00 95.88 195 ASP A O 1
ATOM 1392 N N . PRO A 1 196 ? -15.704 7.875 16.114 1.00 95.31 196 PRO A N 1
ATOM 1393 C CA . PRO A 1 196 ? -16.911 7.090 15.901 1.00 95.31 196 PRO A CA 1
ATOM 1394 C C . PRO A 1 196 ? -17.068 6.594 14.458 1.00 95.31 196 PRO A C 1
ATOM 1396 O O . PRO A 1 196 ? -17.873 5.694 14.238 1.00 95.31 196 PRO A O 1
ATOM 1399 N N . ASP A 1 197 ? -16.336 7.132 13.483 1.00 96.56 197 ASP A N 1
ATOM 1400 C CA . ASP A 1 197 ? -16.436 6.715 12.078 1.00 96.56 197 ASP A CA 1
ATOM 1401 C C . ASP A 1 197 ? -15.056 6.709 11.403 1.00 96.56 197 ASP A C 1
ATOM 1403 O O . ASP A 1 197 ? -14.734 7.629 10.645 1.00 96.56 197 ASP A O 1
ATOM 1407 N N . PRO A 1 198 ? -14.207 5.706 11.694 1.00 96.56 198 PRO A N 1
ATOM 1408 C CA . PRO A 1 198 ? -12.871 5.634 11.124 1.00 96.56 198 PRO A CA 1
ATOM 1409 C C . PRO A 1 198 ? -12.878 5.606 9.597 1.00 96.56 198 PRO A C 1
ATOM 1411 O O . PRO A 1 198 ? -13.653 4.872 8.977 1.00 96.56 198 PRO A O 1
ATOM 1414 N N . GLN A 1 199 ? -11.987 6.384 8.980 1.00 94.81 199 GLN A N 1
ATOM 1415 C CA . GLN A 1 199 ? -11.851 6.415 7.526 1.00 94.81 199 GLN A CA 1
ATOM 1416 C C . GLN A 1 199 ? -10.934 5.274 7.078 1.00 94.81 199 GLN A C 1
ATOM 1418 O O . GLN A 1 199 ? -9.719 5.320 7.270 1.00 94.81 199 GLN A O 1
ATOM 1423 N N . LEU A 1 200 ? -11.524 4.250 6.459 1.00 96.44 200 LEU A N 1
ATOM 1424 C CA . LEU A 1 200 ? -10.759 3.189 5.810 1.00 96.44 200 LEU A CA 1
ATOM 1425 C C . LEU A 1 200 ? -10.302 3.688 4.436 1.00 96.44 200 LEU A C 1
ATOM 1427 O O . LEU A 1 200 ? -11.107 4.186 3.650 1.00 96.44 200 LEU A O 1
ATOM 1431 N N . LEU A 1 201 ? -9.015 3.543 4.144 1.00 93.81 201 LEU A N 1
ATOM 1432 C CA . LEU A 1 201 ? -8.446 3.839 2.830 1.00 93.81 201 LEU A CA 1
ATOM 1433 C C . LEU A 1 201 ? -8.403 2.595 1.947 1.00 93.81 201 LEU A C 1
ATOM 1435 O O . LEU A 1 201 ? -8.553 2.696 0.734 1.00 93.81 201 LEU A O 1
ATOM 1439 N N . GLN A 1 202 ? -8.218 1.420 2.551 1.00 94.31 202 GLN A N 1
ATOM 1440 C CA . GLN A 1 202 ? -8.120 0.168 1.818 1.00 94.31 202 GLN A CA 1
ATOM 1441 C C . GLN A 1 202 ? -8.547 -1.013 2.687 1.00 94.31 202 GLN A C 1
ATOM 1443 O O . GLN A 1 202 ? -8.219 -1.073 3.873 1.00 94.31 202 GLN A O 1
ATOM 1448 N N . VAL A 1 203 ? -9.268 -1.957 2.082 1.00 97.56 203 VAL A N 1
ATOM 1449 C CA . VAL A 1 203 ? -9.635 -3.239 2.690 1.00 97.56 203 VAL A CA 1
ATOM 1450 C C . VAL A 1 203 ? -9.406 -4.324 1.642 1.00 97.56 203 VAL A C 1
ATOM 1452 O O . VAL A 1 203 ? -10.138 -4.387 0.655 1.00 97.56 203 VAL A O 1
ATOM 1455 N N . LEU A 1 204 ? -8.377 -5.147 1.834 1.00 96.81 204 LEU A N 1
ATOM 1456 C CA . LEU A 1 204 ? -8.016 -6.234 0.921 1.00 96.81 204 LEU A CA 1
ATOM 1457 C C . LEU A 1 204 ? -8.219 -7.570 1.610 1.00 96.81 204 LEU A C 1
ATOM 1459 O O . LEU A 1 204 ? -7.728 -7.753 2.721 1.00 96.81 204 LEU A O 1
ATOM 1463 N N . ARG A 1 205 ? -8.881 -8.506 0.936 1.00 97.25 205 ARG A N 1
ATOM 1464 C CA . ARG A 1 205 ? -9.007 -9.892 1.376 1.00 97.25 205 ARG A CA 1
ATOM 1465 C C . ARG A 1 205 ? -8.230 -10.806 0.438 1.00 97.25 205 ARG A C 1
ATOM 1467 O O . ARG A 1 205 ? -8.396 -10.722 -0.776 1.00 97.25 205 ARG A O 1
ATOM 1474 N N . VAL A 1 206 ? -7.373 -11.649 0.999 1.00 95.81 206 VAL A N 1
ATOM 1475 C CA . VAL A 1 206 ? -6.484 -12.539 0.245 1.00 95.81 206 VAL A CA 1
ATOM 1476 C C . VAL A 1 206 ? -6.015 -13.679 1.145 1.00 95.81 206 VAL A C 1
ATOM 1478 O O . VAL A 1 206 ? -5.788 -13.455 2.326 1.00 95.81 206 VAL A O 1
ATOM 1481 N N . ASP A 1 207 ? -5.859 -14.876 0.588 1.00 95.69 207 ASP A N 1
ATOM 1482 C CA . ASP A 1 207 ? -5.160 -16.005 1.215 1.00 95.69 207 ASP A CA 1
ATOM 1483 C C . ASP A 1 207 ? -3.655 -15.865 0.939 1.00 95.69 207 ASP A C 1
ATOM 1485 O O . ASP A 1 207 ? -3.156 -16.309 -0.096 1.00 95.69 207 ASP A O 1
ATOM 1489 N N . LEU A 1 208 ? -2.937 -15.162 1.817 1.00 93.50 208 LEU A N 1
ATOM 1490 C CA . LEU A 1 208 ? -1.513 -14.848 1.653 1.00 93.50 208 LEU A CA 1
ATOM 1491 C C . LEU A 1 208 ? -0.644 -16.105 1.681 1.00 93.50 208 LEU A C 1
ATOM 1493 O O . LEU A 1 208 ? 0.374 -16.174 0.987 1.00 93.50 208 LEU A O 1
ATOM 1497 N N . GLU A 1 209 ? -1.029 -17.090 2.490 1.00 92.94 209 GLU A N 1
ATOM 1498 C CA . GLU A 1 209 ? -0.255 -18.313 2.686 1.00 92.94 209 GLU A CA 1
ATOM 1499 C C . GLU A 1 209 ? -0.617 -19.435 1.704 1.00 92.94 209 GLU A C 1
ATOM 1501 O O . GLU A 1 209 ? 0.140 -20.402 1.572 1.00 92.94 209 GLU A O 1
ATOM 1506 N N . GLY A 1 210 ? -1.735 -19.317 0.989 1.00 93.56 210 GLY A N 1
ATOM 1507 C CA . GLY A 1 210 ? -2.260 -20.375 0.132 1.00 93.56 210 GLY A CA 1
ATOM 1508 C C . GLY A 1 210 ? -2.813 -21.568 0.917 1.00 93.56 210 GLY A C 1
ATOM 1509 O O . GLY A 1 210 ? -2.763 -22.695 0.414 1.00 93.56 210 GLY A O 1
ATOM 1510 N N . ASP A 1 211 ? -3.266 -21.362 2.159 1.00 93.44 211 ASP A N 1
ATOM 1511 C CA . ASP A 1 211 ? -3.787 -22.417 3.040 1.00 93.44 211 ASP A CA 1
ATOM 1512 C C . ASP A 1 211 ? -5.322 -22.561 2.993 1.00 93.44 211 ASP A C 1
ATOM 1514 O O . ASP A 1 211 ? -5.890 -23.468 3.614 1.00 93.44 211 ASP A O 1
ATOM 1518 N N . GLY A 1 212 ? -5.987 -21.723 2.196 1.00 93.69 212 GLY A N 1
ATOM 1519 C CA . GLY A 1 212 ? -7.433 -21.663 2.030 1.00 93.69 212 GLY A CA 1
ATOM 1520 C C . GLY A 1 212 ? -8.154 -20.831 3.092 1.00 93.69 212 GLY A C 1
ATOM 1521 O O . GLY A 1 212 ? -9.389 -20.859 3.132 1.00 93.69 212 GLY A O 1
ATOM 1522 N N . VAL A 1 213 ? -7.430 -20.125 3.965 1.00 95.62 213 VAL A N 1
ATOM 1523 C CA . VAL A 1 213 ? -7.989 -19.181 4.935 1.00 95.62 213 VAL A CA 1
ATOM 1524 C C . VAL A 1 213 ? -7.570 -17.774 4.547 1.00 95.62 213 VAL A C 1
ATOM 1526 O O . VAL A 1 213 ? -6.389 -17.481 4.476 1.00 95.62 213 VAL A O 1
ATOM 1529 N N . ASP A 1 214 ? -8.546 -16.889 4.354 1.00 96.75 214 ASP A N 1
ATOM 1530 C CA . ASP A 1 214 ? -8.234 -15.514 3.974 1.00 96.75 214 ASP A CA 1
ATOM 1531 C C . ASP A 1 214 ? -7.796 -14.657 5.171 1.00 96.75 214 ASP A C 1
ATOM 1533 O O . ASP A 1 214 ? -8.424 -14.654 6.243 1.00 96.75 214 ASP A O 1
ATOM 1537 N N . GLU A 1 215 ? -6.804 -13.814 4.922 1.00 97.50 215 GLU A N 1
ATOM 1538 C CA . GLU A 1 215 ? -6.460 -12.653 5.721 1.00 97.50 215 GLU A CA 1
ATOM 1539 C C . GLU A 1 215 ? -7.145 -11.409 5.161 1.00 97.50 215 GLU A C 1
ATOM 1541 O O . GLU A 1 215 ? -7.401 -11.282 3.961 1.00 97.50 215 GLU A O 1
ATOM 1546 N N . VAL A 1 216 ? -7.410 -10.444 6.041 1.00 98.19 216 VAL A N 1
ATOM 1547 C CA . VAL A 1 216 ? -7.854 -9.110 5.646 1.00 98.19 216 VAL A CA 1
ATOM 1548 C C . VAL A 1 216 ? -6.863 -8.061 6.114 1.00 98.19 216 VAL A C 1
ATOM 1550 O O . VAL A 1 216 ? -6.659 -7.886 7.317 1.00 98.19 216 VAL A O 1
ATOM 1553 N N . LEU A 1 217 ? -6.255 -7.374 5.148 1.00 97.88 217 LEU A N 1
ATOM 1554 C CA . LEU A 1 217 ? -5.407 -6.208 5.355 1.00 97.88 217 LEU A CA 1
ATOM 1555 C C . LEU A 1 217 ? -6.283 -4.958 5.326 1.00 97.88 217 LEU A C 1
ATOM 1557 O O . LEU A 1 217 ? -7.018 -4.727 4.365 1.00 97.88 217 LEU A O 1
ATOM 1561 N N . VAL A 1 218 ? -6.187 -4.141 6.368 1.00 98.19 218 VAL A N 1
ATOM 1562 C CA . VAL A 1 218 ? -6.935 -2.890 6.480 1.00 98.19 218 VAL A CA 1
ATOM 1563 C C . VAL A 1 218 ? -5.965 -1.741 6.683 1.00 98.19 218 VAL A C 1
ATOM 1565 O O . VAL A 1 218 ? -5.095 -1.797 7.554 1.00 98.19 218 VAL A O 1
ATOM 1568 N N . VAL A 1 219 ? -6.153 -0.693 5.887 1.00 97.00 219 VAL A N 1
ATOM 1569 C CA . VAL A 1 219 ? -5.478 0.597 6.025 1.00 97.00 219 VAL A CA 1
ATOM 1570 C C . VAL A 1 219 ? -6.526 1.624 6.417 1.00 97.00 219 VAL A C 1
ATOM 1572 O O . VAL A 1 219 ? -7.533 1.777 5.723 1.00 97.00 219 VAL A O 1
ATOM 1575 N N . ALA A 1 220 ? -6.287 2.337 7.510 1.00 96.31 220 ALA A N 1
ATOM 1576 C CA . ALA A 1 220 ? -7.134 3.434 7.948 1.00 96.31 220 ALA A CA 1
ATOM 1577 C C . ALA A 1 220 ? -6.283 4.636 8.341 1.00 96.31 220 ALA A C 1
ATOM 1579 O O . ALA A 1 220 ? -5.212 4.492 8.931 1.00 96.31 220 ALA A O 1
ATOM 1580 N N . GLU A 1 221 ? -6.773 5.824 8.018 1.00 93.50 221 GLU A N 1
ATOM 1581 C CA . GLU A 1 221 ? -6.060 7.062 8.289 1.00 93.50 221 GLU A CA 1
ATOM 1582 C C . GLU A 1 221 ? -7.036 8.203 8.527 1.00 93.50 221 GLU A C 1
ATOM 1584 O O . GLU A 1 221 ? -8.045 8.341 7.834 1.00 93.50 221 GLU A O 1
ATOM 1589 N N . ARG A 1 222 ? -6.677 9.073 9.465 1.00 91.75 222 ARG A N 1
ATOM 1590 C CA . ARG A 1 222 ? -7.259 10.397 9.597 1.00 91.75 222 ARG A CA 1
ATOM 1591 C C . ARG A 1 222 ? -6.170 11.413 9.900 1.00 91.75 222 ARG A C 1
ATOM 1593 O O . ARG A 1 222 ? -5.535 11.356 10.949 1.00 91.75 222 ARG A O 1
ATOM 1600 N N . LEU A 1 223 ? -6.036 12.387 9.003 1.00 88.06 223 LEU A N 1
ATOM 1601 C CA . LEU A 1 223 ? -5.216 13.581 9.190 1.00 88.06 223 LEU A CA 1
ATOM 1602 C C . LEU A 1 223 ? -6.124 14.813 9.154 1.00 88.06 223 LEU A C 1
ATOM 1604 O O . LEU A 1 223 ? -6.533 15.258 8.081 1.00 88.06 223 LEU A O 1
ATOM 1608 N N . GLN A 1 224 ? -6.446 15.386 10.314 1.00 83.12 224 GLN A N 1
ATOM 1609 C CA . GLN A 1 224 ? -7.379 16.517 10.418 1.00 83.12 224 GLN A CA 1
ATOM 1610 C C . GLN A 1 224 ? -6.901 17.758 9.655 1.00 83.12 224 GLN A C 1
ATOM 1612 O O . GLN A 1 224 ? -7.711 18.501 9.101 1.00 83.12 224 GLN A O 1
ATOM 1617 N N . ALA A 1 225 ? -5.586 17.980 9.603 1.00 77.69 225 ALA A N 1
ATOM 1618 C CA . ALA A 1 225 ? -4.985 19.092 8.869 1.00 77.69 225 ALA A CA 1
ATOM 1619 C C . ALA A 1 225 ? -4.776 18.805 7.367 1.00 77.69 225 ALA A C 1
ATOM 1621 O O . ALA A 1 225 ? -4.303 19.682 6.645 1.00 77.69 225 ALA A O 1
ATOM 1622 N N . GLY A 1 226 ? -5.108 17.600 6.887 1.00 67.69 226 GLY A N 1
ATOM 1623 C CA . GLY A 1 226 ? -4.975 17.217 5.478 1.00 67.69 226 GLY A CA 1
ATOM 1624 C C . GLY A 1 226 ? -3.536 17.009 4.990 1.00 67.69 226 GLY A C 1
ATOM 1625 O O . GLY A 1 226 ? -3.306 17.008 3.784 1.00 67.69 226 GLY A O 1
ATOM 1626 N N . GLY A 1 227 ? -2.555 16.853 5.887 1.00 65.75 227 GLY A N 1
ATOM 1627 C CA . GLY A 1 227 ? -1.172 16.560 5.504 1.00 65.75 227 GLY A CA 1
ATOM 1628 C C . GLY A 1 227 ? -0.189 16.486 6.673 1.00 65.75 227 GLY A C 1
ATOM 1629 O O . GLY A 1 227 ? -0.542 16.720 7.826 1.00 65.75 227 GLY A O 1
ATOM 1630 N N . LEU A 1 228 ? 1.077 16.188 6.356 1.00 62.91 228 LEU A N 1
ATOM 1631 C CA . LEU A 1 228 ? 2.153 15.963 7.339 1.00 62.91 228 LEU A CA 1
ATOM 1632 C C . LEU A 1 228 ? 2.530 17.222 8.142 1.00 62.91 228 LEU A C 1
ATOM 1634 O O . LEU A 1 228 ? 3.026 17.133 9.266 1.00 62.91 228 LEU A O 1
ATOM 1638 N N . ALA A 1 229 ? 2.306 18.411 7.579 1.00 65.00 229 ALA A N 1
ATOM 1639 C CA . ALA A 1 229 ? 2.603 19.686 8.223 1.00 65.00 229 ALA A CA 1
ATOM 1640 C C . ALA A 1 229 ? 1.419 20.147 9.085 1.00 65.00 229 ALA A C 1
ATOM 1642 O O . ALA A 1 229 ? 0.713 21.088 8.733 1.00 65.00 229 ALA A O 1
ATOM 1643 N N . GLY A 1 230 ? 1.202 19.482 10.219 1.00 72.75 230 GLY A N 1
ATOM 1644 C CA . GLY A 1 230 ? 0.180 19.909 11.177 1.00 72.75 230 GLY A CA 1
ATOM 1645 C C . GLY A 1 230 ? -0.587 18.794 11.861 1.00 72.75 230 GLY A C 1
ATOM 1646 O O . GLY A 1 230 ? -1.760 19.017 12.148 1.00 72.75 230 GLY A O 1
ATOM 1647 N N . ALA A 1 231 ? 0.049 17.648 12.133 1.00 82.94 231 ALA A N 1
ATOM 1648 C CA . ALA A 1 231 ? -0.563 16.579 12.920 1.00 82.94 231 ALA A CA 1
ATOM 1649 C C . ALA A 1 231 ? -1.230 17.150 14.184 1.00 82.94 231 ALA A C 1
ATOM 1651 O O . ALA A 1 231 ? -0.631 17.953 14.910 1.00 82.94 231 ALA A O 1
ATOM 1652 N N . GLN A 1 232 ? -2.482 16.768 14.406 1.00 87.00 232 GLN A N 1
ATOM 1653 C CA . GLN A 1 232 ? -3.300 17.173 15.542 1.00 87.00 232 GLN A CA 1
ATOM 1654 C C . GLN A 1 232 ? -3.547 15.989 16.469 1.00 87.00 232 GLN A C 1
ATOM 1656 O O . GLN A 1 232 ? -3.467 14.835 16.058 1.00 87.00 232 GLN A O 1
ATOM 1661 N N . ALA A 1 233 ? -3.884 16.286 17.724 1.00 89.06 233 ALA A N 1
ATOM 1662 C CA . ALA A 1 233 ? -4.340 15.255 18.646 1.00 89.06 233 ALA A CA 1
ATOM 1663 C C . ALA A 1 233 ? -5.561 14.528 18.053 1.00 89.06 233 ALA A C 1
ATOM 1665 O O . ALA A 1 233 ? -6.510 15.176 17.598 1.00 89.06 233 ALA A O 1
ATOM 1666 N N . GLY A 1 234 ? -5.528 13.198 18.067 1.00 89.81 234 GLY A N 1
ATOM 1667 C CA . GLY A 1 234 ? -6.541 12.342 17.453 1.00 89.81 234 GLY A CA 1
ATOM 1668 C C . GLY A 1 234 ? -6.289 12.008 15.980 1.00 89.81 234 GLY A C 1
ATOM 1669 O O . GLY A 1 234 ? -7.104 11.298 15.392 1.00 89.81 234 GLY A O 1
ATOM 1670 N N . ASP A 1 235 ? -5.193 12.484 15.381 1.00 92.88 235 ASP A N 1
ATOM 1671 C CA . ASP A 1 235 ? -4.746 11.992 14.077 1.00 92.88 235 ASP A CA 1
ATOM 1672 C C . ASP A 1 235 ? -4.149 10.588 14.215 1.00 92.88 235 ASP A C 1
ATOM 1674 O O . ASP A 1 235 ? -3.453 10.270 15.187 1.00 92.88 235 ASP A O 1
ATOM 1678 N N . TYR A 1 236 ? -4.401 9.749 13.214 1.00 94.12 236 TYR A N 1
ATOM 1679 C CA . TYR A 1 236 ? -3.860 8.398 13.168 1.00 94.12 236 TYR A CA 1
ATOM 1680 C C . TYR A 1 236 ? -3.615 7.919 11.746 1.00 94.12 236 TYR A C 1
ATOM 1682 O O . TYR A 1 236 ? -4.290 8.323 10.805 1.00 94.12 236 TYR A O 1
ATOM 1690 N N . SER A 1 237 ? -2.688 6.979 11.628 1.00 94.62 237 SER A N 1
ATOM 1691 C CA . SER A 1 237 ? -2.552 6.074 10.493 1.00 94.62 237 SER A CA 1
ATOM 1692 C C . SER A 1 237 ? -2.295 4.683 11.058 1.00 94.62 237 SER A C 1
ATOM 1694 O O . SER A 1 237 ? -1.447 4.527 11.940 1.00 94.62 237 SER A O 1
ATOM 1696 N N . ILE A 1 238 ? -3.057 3.683 10.626 1.00 96.88 238 ILE A N 1
ATOM 1697 C CA . ILE A 1 238 ? -2.942 2.305 11.104 1.00 96.88 238 ILE A CA 1
ATOM 1698 C C . ILE A 1 238 ? -3.073 1.326 9.943 1.00 96.88 238 ILE A C 1
ATOM 1700 O O . ILE A 1 238 ? -3.950 1.449 9.087 1.00 96.88 238 ILE A O 1
ATOM 1704 N N . VAL A 1 239 ? -2.199 0.323 9.951 1.00 97.88 239 VAL A N 1
ATOM 1705 C CA . VAL A 1 239 ? -2.246 -0.828 9.056 1.00 97.88 239 VAL A CA 1
ATOM 1706 C C . VAL A 1 239 ? -2.278 -2.079 9.912 1.00 97.88 239 VAL A C 1
ATOM 1708 O O . VAL A 1 239 ? -1.384 -2.298 10.736 1.00 97.88 239 VAL A O 1
ATOM 1711 N N . TYR A 1 240 ? -3.286 -2.918 9.718 1.00 98.00 240 TYR A N 1
ATOM 1712 C CA . TYR A 1 240 ? -3.391 -4.185 10.429 1.00 98.00 240 TYR A CA 1
ATOM 1713 C C . TYR A 1 240 ? -3.839 -5.313 9.512 1.00 98.00 240 TYR A C 1
ATOM 1715 O O . TYR A 1 240 ? -4.545 -5.107 8.527 1.00 98.00 240 TYR A O 1
ATOM 1723 N N . LEU A 1 241 ? -3.412 -6.519 9.867 1.00 98.00 241 LEU A N 1
ATOM 1724 C CA . LEU A 1 241 ? -3.798 -7.766 9.233 1.00 98.00 241 LEU A CA 1
ATOM 1725 C C . LEU A 1 241 ? -4.661 -8.566 10.206 1.00 98.00 241 LEU A C 1
ATOM 1727 O O . LEU A 1 241 ? -4.353 -8.645 11.400 1.00 98.00 241 LEU A O 1
ATOM 1731 N N . ARG A 1 242 ? -5.736 -9.168 9.705 1.00 97.50 242 ARG A N 1
ATOM 1732 C CA . ARG A 1 242 ? -6.658 -9.976 10.503 1.00 97.50 242 ARG A CA 1
ATOM 1733 C C . ARG A 1 242 ? -6.967 -11.300 9.813 1.00 97.50 242 ARG A C 1
ATOM 1735 O O . ARG A 1 242 ? -7.470 -11.292 8.697 1.00 97.50 242 ARG A O 1
ATOM 1742 N N . LYS A 1 243 ? -6.777 -12.416 10.518 1.00 96.56 243 LYS A N 1
ATOM 1743 C CA . LYS A 1 243 ? -7.124 -13.782 10.089 1.00 96.56 243 LYS A CA 1
ATOM 1744 C C . LYS A 1 243 ? -8.145 -14.374 11.062 1.00 96.56 243 LYS A C 1
ATOM 1746 O O . LYS A 1 243 ? -8.069 -14.137 12.270 1.00 96.56 243 LYS A O 1
ATOM 1751 N N . VAL A 1 244 ? -9.120 -15.133 10.561 1.00 95.00 244 VAL A N 1
ATOM 1752 C CA . VAL A 1 244 ? -10.098 -15.845 11.406 1.00 95.00 244 VAL A CA 1
ATOM 1753 C C . VAL A 1 244 ? -9.985 -17.338 11.153 1.00 95.00 244 VAL A C 1
ATOM 1755 O O . VAL A 1 244 ? -10.278 -17.803 10.057 1.00 95.00 244 VAL A O 1
ATOM 1758 N N . ILE A 1 245 ? -9.602 -18.094 12.180 1.00 92.00 245 ILE A N 1
ATOM 1759 C CA . ILE A 1 245 ? -9.416 -19.545 12.096 1.00 92.00 245 ILE A CA 1
ATOM 1760 C C . ILE A 1 245 ? -10.399 -20.208 13.061 1.00 92.00 245 ILE A C 1
ATOM 1762 O O . ILE A 1 245 ? -10.234 -20.178 14.282 1.00 92.00 245 ILE A O 1
ATOM 1766 N N . GLY A 1 246 ? -11.466 -20.797 12.519 1.00 89.50 246 GLY A N 1
ATOM 1767 C CA . GLY A 1 246 ? -12.563 -21.324 13.332 1.00 89.50 246 GLY A CA 1
ATOM 1768 C C . GLY A 1 246 ? -13.224 -20.215 14.157 1.00 89.50 246 GLY A C 1
ATOM 1769 O O . GLY A 1 246 ? -13.867 -19.333 13.597 1.00 89.50 246 GLY A O 1
ATOM 1770 N N . ASN A 1 247 ? -13.054 -20.259 15.482 1.00 91.19 247 ASN A N 1
ATOM 1771 C CA . ASN A 1 247 ? -13.581 -19.247 16.410 1.00 91.19 247 ASN A CA 1
ATOM 1772 C C . ASN A 1 247 ? -12.487 -18.330 16.985 1.00 91.19 247 ASN A C 1
ATOM 1774 O O . ASN A 1 247 ? -12.767 -17.536 17.882 1.00 91.19 247 ASN A O 1
ATOM 1778 N N . GLU A 1 248 ? -11.247 -18.464 16.520 1.00 94.62 248 GLU A N 1
ATOM 1779 C CA . GLU A 1 248 ? -10.124 -17.643 16.957 1.00 94.62 248 GLU A CA 1
ATOM 1780 C C . GLU A 1 248 ? -9.907 -16.489 15.978 1.00 94.62 248 GLU A C 1
ATOM 1782 O O . GLU A 1 248 ? -9.860 -16.684 14.762 1.00 94.62 248 GLU A O 1
ATOM 1787 N N . VAL A 1 249 ? -9.776 -15.279 16.522 1.00 95.00 249 VAL A N 1
ATOM 1788 C CA . VAL A 1 249 ? -9.384 -14.091 15.764 1.00 95.00 249 VAL A CA 1
ATOM 1789 C C . VAL A 1 249 ? -7.911 -13.842 16.032 1.00 95.00 249 VAL A C 1
ATOM 1791 O O . VAL A 1 249 ? -7.521 -13.613 17.175 1.00 95.00 249 VAL A O 1
ATOM 1794 N N . GLN A 1 250 ? -7.114 -13.856 14.971 1.00 95.19 250 GLN A N 1
ATOM 1795 C CA . GLN A 1 250 ? -5.723 -13.435 15.005 1.00 95.19 250 GLN A CA 1
ATOM 1796 C C . GLN A 1 250 ? -5.620 -12.071 14.340 1.00 95.19 250 GLN A C 1
ATOM 1798 O O . GLN A 1 250 ? -6.132 -11.861 13.240 1.00 95.19 250 GLN A O 1
ATOM 1803 N N . GLN A 1 251 ? -4.993 -11.128 15.033 1.00 95.12 251 GLN A N 1
ATOM 1804 C CA . GLN A 1 251 ? -4.883 -9.752 14.581 1.00 95.12 251 GLN A CA 1
ATOM 1805 C C . GLN A 1 251 ? -3.488 -9.228 14.882 1.00 95.12 251 GLN A C 1
ATOM 1807 O O . GLN A 1 251 ? -2.981 -9.387 15.992 1.00 95.12 251 GLN A O 1
ATOM 1812 N N . LEU A 1 252 ? -2.882 -8.603 13.880 1.00 95.56 252 LEU A N 1
ATOM 1813 C CA . LEU A 1 252 ? -1.542 -8.053 13.953 1.00 95.56 252 LEU A CA 1
ATOM 1814 C C . LEU A 1 252 ? -1.558 -6.625 13.418 1.00 95.56 252 LEU A C 1
ATOM 1816 O O . LEU A 1 252 ? -1.852 -6.401 12.246 1.00 95.56 252 LEU A O 1
ATOM 1820 N N . VAL A 1 253 ? -1.205 -5.662 14.266 1.00 96.56 253 VAL A N 1
ATOM 1821 C CA . VAL A 1 253 ? -0.906 -4.300 13.816 1.00 96.56 253 VAL A CA 1
ATOM 1822 C C . VAL A 1 253 ? 0.471 -4.325 13.159 1.00 96.56 253 VAL A C 1
ATOM 1824 O O . VAL A 1 253 ? 1.472 -4.604 13.816 1.00 96.56 253 VAL A O 1
ATOM 1827 N N . LEU A 1 254 ? 0.510 -4.070 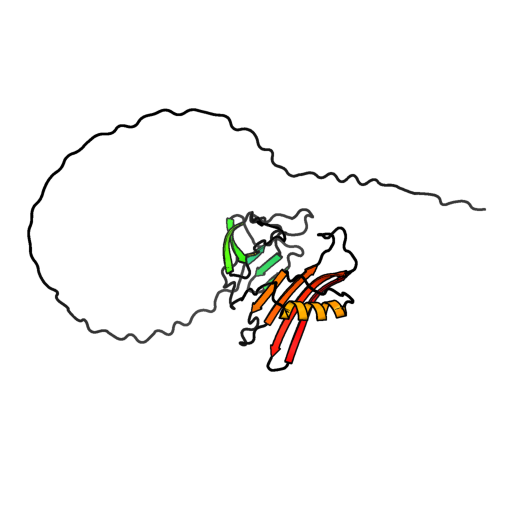11.852 1.00 96.44 254 LEU A N 1
ATOM 1828 C CA . LEU A 1 254 ? 1.737 -4.038 11.055 1.00 96.44 254 LEU A CA 1
ATOM 1829 C C . LEU A 1 254 ? 2.441 -2.689 11.189 1.00 96.44 254 LEU A C 1
ATOM 1831 O O . LEU A 1 254 ? 3.668 -2.618 11.248 1.00 96.44 254 LEU A O 1
ATOM 1835 N N . HIS A 1 255 ? 1.655 -1.616 11.250 1.00 95.31 255 HIS A N 1
ATOM 1836 C CA . HIS A 1 255 ? 2.146 -0.265 11.453 1.00 95.31 255 HIS A CA 1
ATOM 1837 C C . HIS A 1 255 ? 1.085 0.582 12.146 1.00 95.31 255 HIS A C 1
ATOM 1839 O O . HIS A 1 255 ? -0.109 0.413 11.900 1.00 95.31 255 HIS A O 1
ATOM 1845 N N . HIS A 1 256 ? 1.520 1.523 12.978 1.00 93.75 256 HIS A N 1
ATOM 1846 C CA . HIS A 1 256 ? 0.658 2.593 13.446 1.00 93.75 256 HIS A CA 1
ATOM 1847 C C . HIS A 1 256 ? 1.467 3.861 13.738 1.00 93.75 256 HIS A C 1
ATOM 1849 O O . HIS A 1 256 ? 2.642 3.803 14.105 1.00 93.75 256 HIS A O 1
ATOM 1855 N N . SER A 1 257 ? 0.802 5.002 13.612 1.00 92.00 257 SER A N 1
ATOM 1856 C CA . SER A 1 257 ? 1.264 6.318 14.039 1.00 92.00 257 SER A CA 1
ATOM 1857 C C . SER A 1 257 ? 0.065 7.069 14.607 1.00 92.00 257 SER A C 1
ATOM 1859 O O . SER A 1 257 ? -1.008 7.050 14.008 1.00 92.00 257 SER A O 1
ATOM 1861 N N . THR A 1 258 ? 0.226 7.685 15.775 1.00 89.56 258 THR A N 1
ATOM 1862 C CA . THR A 1 258 ? -0.849 8.366 16.514 1.00 89.56 258 THR A CA 1
ATOM 1863 C C . THR A 1 258 ? -0.296 9.619 17.176 1.00 89.56 258 THR A C 1
ATOM 1865 O O . THR A 1 258 ? 0.854 9.598 17.633 1.00 89.56 258 THR A O 1
ATOM 1868 N N . LEU A 1 259 ? -1.104 10.675 17.278 1.00 82.25 259 LEU A N 1
ATOM 1869 C CA . LEU A 1 259 ? -0.735 11.916 17.963 1.00 82.25 259 LEU A CA 1
ATOM 1870 C C . LEU A 1 259 ? -1.793 12.371 18.973 1.00 82.25 259 LEU A C 1
ATOM 1872 O O . LEU A 1 259 ? -3.000 12.185 18.703 1.00 82.25 259 LEU A O 1
#

pLDDT: mean 76.27, std 23.72, range [30.58, 98.5]

Sequence (259 aa):
MNRITRLLVLITALAVLASACGGADDEAAEAPSTTEAPVASDADGDGESAETGDAPTTSAAPTTTEAPATTTTEPPPPANGVLVASEGVLGWVVDGVLFANDNGVAPAAAGDEYRLLRPEGVTGTAVGPAPELGCLGTTPFIDLGVTADSWPYDFPIGVSGTWDLFPQAVEVMATENQTYKDITRDLIAEFGIDDPDPQLLQVLRVDLEGDGVDEVLVVAERLQAGGLAGAQAGDYSIVYLRKVIGNEVQQLVLHHSTL

Secondary structure (DSSP, 8-state):
----------------------PPP----------------------------------PPP---PPPP---PPPPPPP-EEEEETTEEEEEEETTEEEESSS---S--TT-EEEEEETTEEEEEEE----EE-TTSSSEE-------SSSSP-PPEEE---S-S-SSPPEEPPTT-HHHHHHHHHHHHTTT---SS--EEEEEEE-SSSSS--EEEEEEEE-TTSSSTT--TT-EEEEEEEEEETTEEEEEEEEEEE-

Radius of gyration: 31.61 Å; chains: 1; bounding box: 65×83×104 Å